Protein AF-0000000087011899 (afdb_homodimer)

Radius of gyration: 18.75 Å; Cα contacts (8 Å, |Δi|>4): 712; chains: 2; bounding box: 45×54×42 Å

Foldseek 3Di:
DDFDFQWFKADDAPVNLVVCLLVQGFKTKTFGDPVCLVVCVPLVVFQKKKWKFAQVVADQVLQPDFKDWPCVVVVVVDDSVPTDIDTPVLDQDCRHNGSIHIFMWGFPDDDRRMTITTSDNGHGGIGTRDMGGDDDDDDPDDDHDPVVCVSNVVD/DDFDFQWFKADDAPVNLVVCLLVQGFKTKTFGDPVCLVVCVPVVVFQKKKWKFAQVVADQVLQPDFKDWPCVVVVVPDDSVPTDIDTPVLDQDCRHNGSIHIFMWGFPDDDRRMTITTSDNGHGGIGTRDMGGDDDDDDPDDDHDPVVCVSNVVD

Secondary structure (DSSP, 8-state):
-B----EEEES--HHHHHHHGGGT-EEEEEEE-GGGGGGGTTGGG-SEEEEEEE-TT--TTGGG--EE--GGGGGGT--GGGSPPEEGGGS--S-SSS-EEEEEEEEEEEETTEEEEEEE---TTPEEEEEEE------TT----HHHHHHHHT-/-B----EEEES--HHHHHHHGGGT-EEEEEEE-GGGGGGGTTGGG-SEEEEEEE-TT--TTGGG--EE--THHHHTT--GGGSPPEEGGGS--S-SSS-EEEEEEEEEEEETTEEEEEEE---TTPEEEEEEE------TT----HHHHHHHHT-

Nearest PDB structures (foldseek):
  2nv4-assembly1_B  TM=8.911E-01  e=6.456E-13  Archaeoglobus fulgidus
  7btz-assembly1_A  TM=8.031E-01  e=2.199E-10  Pseudomonas aeruginosa
  7btz-assembly1_B  TM=8.022E-01  e=2.199E-10  Pseudomonas aeruginosa
  7btu-assembly1_B  TM=7.985E-01  e=2.971E-10  Pseudomonas aeruginosa
  7bu1-assembly1_B  TM=8.105E-01  e=6.111E-10  Pseudomonas aeruginosa

pLDDT: mean 91.27, std 9.98, range [47.75, 98.94]

Sequence (310 aa):
MDLRPIGVVIGPSEDEVNRNMWKGGVKGIIKVYEEFKEGLLGIENFSHIIVISWLHKITEDQRKILIVKPLRMTDLGYKLSELPTLGVFASHSPVRPNPIGITIVKLTKRQDNLLFVEGLDLYDGTPILDLKGYYPYQSKDVRVPEWSKKLRSKVMDLRPIGVVIGPSEDEVNRNMWKGGVKGIIKVYEEFKEGLLGIENFSHIIVISWLHKITEDQRKILIVKPLRMTDLGYKLSELPTLGVFASHSPVRPNPIGITIVKLTKRQDNLLFVEGLDLYDGTPILDLKGYYPYQSKDVRVPEWSKKLRSKV

Structure (mmCIF, N/CA/C/O backbone):
data_AF-0000000087011899-model_v1
#
loop_
_entity.id
_entity.type
_entity.pdbx_description
1 polymer 'tRNA (N6-threonylcarbamoyladenosine(37)-N6)-methyltransferase TrmO'
#
loop_
_atom_site.group_PDB
_atom_site.id
_atom_site.type_symbol
_atom_site.label_atom_id
_atom_site.label_alt_id
_atom_site.label_comp_id
_atom_site.label_asym_id
_atom_site.label_entity_id
_atom_site.label_seq_id
_atom_site.pdbx_PDB_ins_code
_atom_site.Cartn_x
_atom_site.Cartn_y
_atom_site.Cartn_z
_atom_site.occupancy
_atom_site.B_iso_or_equiv
_atom_site.auth_seq_id
_atom_site.auth_comp_id
_atom_site.auth_asym_id
_atom_site.auth_atom_id
_atom_site.pdbx_PDB_model_num
ATOM 1 N N . MET A 1 1 ? 0.447 -10.633 14.477 1 83.12 1 MET A N 1
ATOM 2 C CA . MET A 1 1 ? 0.862 -10.008 13.227 1 83.12 1 MET A CA 1
ATOM 3 C C . MET A 1 1 ? 2.24 -9.367 13.367 1 83.12 1 MET A C 1
ATOM 5 O O . MET A 1 1 ? 2.375 -8.297 13.961 1 83.12 1 MET A O 1
ATOM 9 N N . ASP A 1 2 ? 3.266 -10.047 12.922 1 89.62 2 ASP A N 1
ATOM 10 C CA . ASP A 1 2 ? 4.645 -9.602 13.062 1 89.62 2 ASP A CA 1
ATOM 11 C C . ASP A 1 2 ? 5.242 -9.211 11.711 1 89.62 2 ASP A C 1
ATOM 13 O O . ASP A 1 2 ? 5.039 -9.914 10.711 1 89.62 2 ASP A O 1
ATOM 17 N N . LEU A 1 3 ? 5.898 -8.086 11.773 1 94.94 3 LEU A N 1
ATOM 18 C CA . LEU A 1 3 ? 6.551 -7.602 10.562 1 94.94 3 LEU A CA 1
ATOM 19 C C . LEU A 1 3 ? 8.047 -7.906 10.594 1 94.94 3 LEU A C 1
ATOM 21 O O . LEU A 1 3 ? 8.672 -7.871 11.656 1 94.94 3 LEU A O 1
ATOM 25 N N . ARG A 1 4 ? 8.508 -8.195 9.461 1 94.5 4 ARG A N 1
ATOM 26 C CA . ARG A 1 4 ? 9.938 -8.391 9.25 1 94.5 4 ARG A CA 1
ATOM 27 C C . ARG A 1 4 ? 10.445 -7.523 8.102 1 94.5 4 ARG A C 1
ATOM 29 O O . ARG A 1 4 ? 10.047 -7.715 6.953 1 94.5 4 ARG A O 1
ATOM 36 N N . PRO A 1 5 ? 11.359 -6.613 8.445 1 98 5 PRO A N 1
ATOM 37 C CA . PRO A 1 5 ? 11.891 -5.828 7.328 1 98 5 PRO A CA 1
ATOM 38 C C . PRO A 1 5 ? 12.625 -6.684 6.297 1 98 5 PRO A C 1
ATOM 40 O O . PRO A 1 5 ? 13.367 -7.598 6.668 1 98 5 PRO A O 1
ATOM 43 N N . ILE A 1 6 ? 12.438 -6.422 5.102 1 98.75 6 ILE A N 1
ATOM 44 C CA . ILE A 1 6 ? 13.102 -7.184 4.051 1 98.75 6 ILE A CA 1
ATOM 45 C C . ILE A 1 6 ? 14.273 -6.387 3.494 1 98.75 6 ILE A C 1
ATOM 47 O O . ILE A 1 6 ? 15.062 -6.902 2.701 1 98.75 6 ILE A O 1
ATOM 51 N N . GLY A 1 7 ? 14.359 -5.141 3.859 1 98.81 7 GLY A N 1
ATOM 52 C CA . GLY A 1 7 ? 15.406 -4.254 3.373 1 98.81 7 GLY A CA 1
ATOM 53 C C . GLY A 1 7 ? 15.398 -2.896 4.051 1 98.81 7 GLY A C 1
ATOM 54 O O . GLY A 1 7 ? 14.781 -2.723 5.102 1 98.81 7 GLY A O 1
ATOM 55 N N . VAL A 1 8 ? 16.141 -1.976 3.414 1 98.81 8 VAL A N 1
ATOM 56 C CA . VAL A 1 8 ? 16.312 -0.658 4.02 1 98.81 8 VAL A CA 1
ATOM 57 C C . VAL A 1 8 ? 16.609 0.376 2.938 1 98.81 8 VAL A C 1
ATOM 59 O O . VAL A 1 8 ? 17.188 0.048 1.896 1 98.81 8 VAL A O 1
ATOM 62 N N . VAL A 1 9 ? 16.172 1.554 3.18 1 98.69 9 VAL A N 1
ATOM 63 C CA . VAL A 1 9 ? 16.5 2.664 2.291 1 98.69 9 VAL A CA 1
ATOM 64 C C . VAL A 1 9 ? 17.906 3.186 2.605 1 98.69 9 VAL A C 1
ATOM 66 O O . VAL A 1 9 ? 18.266 3.326 3.775 1 98.69 9 VAL A O 1
ATOM 69 N N . ILE A 1 10 ? 18.625 3.537 1.592 1 98.31 10 ILE A N 1
ATOM 70 C CA . ILE A 1 10 ? 19.953 4.098 1.741 1 98.31 10 ILE A CA 1
ATOM 71 C C . ILE A 1 10 ? 20.062 5.391 0.94 1 98.31 10 ILE A C 1
ATOM 73 O O . ILE A 1 10 ? 19.641 5.453 -0.218 1 98.31 10 ILE A O 1
ATOM 77 N N . GLY A 1 11 ? 20.625 6.449 1.605 1 92.44 11 GLY A N 1
ATOM 78 C CA . GLY A 1 11 ? 21.078 7.562 0.789 1 92.44 11 GLY A CA 1
ATOM 79 C C . GLY A 1 11 ? 20.438 8.883 1.181 1 92.44 11 GLY A C 1
ATOM 80 O O . GLY A 1 11 ? 21.125 9.789 1.653 1 92.44 11 GLY A O 1
ATOM 81 N N . PRO A 1 12 ? 19.078 9.008 1.038 1 90.38 12 PRO A N 1
ATOM 82 C CA . PRO A 1 12 ? 18.438 10.32 1.188 1 90.38 12 PRO A CA 1
ATOM 83 C C . PRO A 1 12 ? 18.469 10.828 2.627 1 90.38 12 PRO A C 1
ATOM 85 O O . PRO A 1 12 ? 18.031 10.125 3.543 1 90.38 12 PRO A O 1
ATOM 88 N N . SER A 1 13 ? 19 12.039 2.748 1 93 13 SER A N 1
ATOM 89 C CA . SER A 1 13 ? 18.906 12.664 4.066 1 93 13 SER A CA 1
ATOM 90 C C . SER A 1 13 ? 17.516 13.227 4.324 1 93 13 SER A C 1
ATOM 92 O O . SER A 1 13 ? 16.734 13.43 3.389 1 93 13 SER A O 1
ATOM 94 N N . GLU A 1 14 ? 17.25 13.43 5.59 1 92.38 14 GLU A N 1
ATOM 95 C CA . GLU A 1 14 ? 15.938 13.969 5.953 1 92.38 14 GLU A CA 1
ATOM 96 C C . GLU A 1 14 ? 15.703 15.328 5.301 1 92.38 14 GLU A C 1
ATOM 98 O O . GLU A 1 14 ? 14.617 15.594 4.785 1 92.38 14 GLU A O 1
ATOM 103 N N . ASP A 1 15 ? 16.703 16.125 5.336 1 91.94 15 ASP A N 1
ATOM 104 C CA . ASP A 1 15 ? 16.594 17.453 4.75 1 91.94 15 ASP A CA 1
ATOM 105 C C . ASP A 1 15 ? 16.312 17.375 3.252 1 91.94 15 ASP A C 1
ATOM 107 O O . ASP A 1 15 ? 15.461 18.109 2.732 1 91.94 15 ASP A O 1
ATOM 111 N N . GLU A 1 16 ? 17.031 16.562 2.605 1 92.06 16 GLU A N 1
ATOM 112 C CA . GLU A 1 16 ? 16.844 16.391 1.168 1 92.06 16 GLU A CA 1
ATOM 113 C C . GLU A 1 16 ? 15.422 15.922 0.849 1 92.06 16 GLU A C 1
ATOM 115 O O . GLU A 1 16 ? 14.789 16.438 -0.072 1 92.06 16 GLU A O 1
ATOM 120 N N . VAL A 1 17 ? 14.961 14.969 1.6 1 91.69 17 VAL A N 1
ATOM 121 C CA . VAL A 1 17 ? 13.625 14.414 1.38 1 91.69 17 VAL A CA 1
ATOM 122 C C . VAL A 1 17 ? 12.578 15.492 1.648 1 91.69 17 VAL A C 1
ATOM 124 O O . VAL A 1 17 ? 11.695 15.727 0.818 1 91.69 17 VAL A O 1
ATOM 127 N N . ASN A 1 18 ? 12.648 16.172 2.754 1 87.12 18 ASN A N 1
ATOM 128 C CA . ASN A 1 18 ? 11.672 17.172 3.143 1 87.12 18 ASN A CA 1
ATOM 129 C C . ASN A 1 18 ? 11.562 18.281 2.098 1 87.12 18 ASN A C 1
ATOM 131 O O . ASN A 1 18 ? 10.477 18.812 1.856 1 87.12 18 ASN A O 1
ATOM 135 N N . ARG A 1 19 ? 12.586 18.547 1.43 1 85.62 19 ARG A N 1
ATOM 136 C CA . ARG A 1 19 ? 12.617 19.656 0.469 1 85.62 19 ARG A CA 1
ATOM 137 C C . ARG A 1 19 ? 12.078 19.203 -0.887 1 85.62 19 ARG A C 1
ATOM 139 O O . ARG A 1 19 ? 11.602 20.031 -1.669 1 85.62 19 ARG A O 1
ATOM 146 N N . ASN A 1 20 ? 12.125 17.891 -1.115 1 86.38 20 ASN A N 1
ATOM 147 C CA . ASN A 1 20 ? 11.914 17.469 -2.5 1 86.38 20 ASN A CA 1
ATOM 148 C C . ASN A 1 20 ? 10.75 16.5 -2.629 1 86.38 20 ASN A C 1
ATOM 150 O O . ASN A 1 20 ? 10.312 16.188 -3.738 1 86.38 20 ASN A O 1
ATOM 154 N N . MET A 1 21 ? 10.25 16.016 -1.601 1 78.69 21 MET A N 1
ATOM 155 C CA . MET A 1 21 ? 9.258 14.945 -1.656 1 78.69 21 MET A CA 1
ATOM 156 C C . MET A 1 21 ? 8.031 15.383 -2.455 1 78.69 21 MET A C 1
ATOM 158 O O . MET A 1 21 ? 7.375 14.562 -3.096 1 78.69 21 MET A O 1
ATOM 162 N N . TRP A 1 22 ? 7.77 16.641 -2.541 1 75.62 22 TRP A N 1
ATOM 163 C CA . TRP A 1 22 ? 6.594 17.125 -3.262 1 75.62 22 TRP A CA 1
ATOM 164 C C . TRP A 1 22 ? 6.977 17.625 -4.652 1 75.62 22 TRP A C 1
ATOM 166 O O . TRP A 1 22 ? 6.117 18.078 -5.414 1 75.62 22 TRP A O 1
ATOM 176 N N . LYS A 1 23 ? 8.266 17.562 -4.867 1 78.81 23 LYS A N 1
ATOM 177 C CA . LYS A 1 23 ? 8.781 17.969 -6.172 1 78.81 23 LYS A CA 1
ATOM 178 C C . LYS A 1 23 ? 9.297 16.766 -6.961 1 78.81 23 LYS A C 1
ATOM 180 O O . LYS A 1 23 ? 10.344 16.844 -7.598 1 78.81 23 LYS A O 1
ATOM 185 N N . GLY A 1 24 ? 8.633 15.703 -6.699 1 83 24 GLY A N 1
ATOM 186 C CA . GLY A 1 24 ? 9.016 14.539 -7.48 1 83 24 GLY A CA 1
ATOM 187 C C . GLY A 1 24 ? 9.875 13.555 -6.707 1 83 24 GLY A C 1
ATOM 188 O O . GLY A 1 24 ? 10.289 12.531 -7.246 1 83 24 GLY A O 1
ATOM 189 N N . GLY A 1 25 ? 10.242 13.914 -5.516 1 91.31 25 GLY A N 1
ATOM 190 C CA . GLY A 1 25 ? 10.992 13.008 -4.66 1 91.31 25 GLY A CA 1
ATOM 191 C C . GLY A 1 25 ? 12.484 13.047 -4.902 1 91.31 25 GLY A C 1
ATOM 192 O O . GLY A 1 25 ? 12.992 13.984 -5.527 1 91.31 25 GLY A O 1
ATOM 193 N N . VAL A 1 26 ? 13.203 12.148 -4.32 1 95.75 26 VAL A N 1
ATOM 194 C CA . VAL A 1 26 ? 14.664 12.141 -4.367 1 95.75 26 VAL A CA 1
ATOM 195 C C . VAL A 1 26 ? 15.156 10.805 -4.926 1 95.75 26 VAL A C 1
ATOM 197 O O . VAL A 1 26 ? 14.375 9.859 -5.062 1 95.75 26 VAL A O 1
ATOM 200 N N . LYS A 1 27 ? 16.406 10.859 -5.305 1 96.75 27 LYS A N 1
ATOM 201 C CA . LYS A 1 27 ? 17.078 9.617 -5.66 1 96.75 27 LYS A CA 1
ATOM 202 C C . LYS A 1 27 ? 17.516 8.852 -4.414 1 96.75 27 LYS A C 1
ATOM 204 O O . LYS A 1 27 ? 17.812 9.461 -3.383 1 96.75 27 LYS A O 1
ATOM 209 N N . GLY A 1 28 ? 17.5 7.547 -4.52 1 97.56 28 GLY A N 1
ATOM 210 C CA . GLY A 1 28 ? 17.969 6.707 -3.428 1 97.56 28 GLY A CA 1
ATOM 211 C C . GLY A 1 28 ? 18.125 5.25 -3.826 1 97.56 28 GLY A C 1
ATOM 212 O O . GLY A 1 28 ? 18.047 4.91 -5.008 1 97.56 28 GLY A O 1
ATOM 213 N N . ILE A 1 29 ? 18.547 4.488 -2.799 1 98.69 29 ILE A N 1
ATOM 214 C CA . ILE A 1 29 ? 18.75 3.062 -3.01 1 98.69 29 ILE A CA 1
ATOM 215 C C . ILE A 1 29 ? 17.922 2.262 -2.01 1 98.69 29 ILE A C 1
ATOM 217 O O . ILE A 1 29 ? 17.859 2.615 -0.83 1 98.69 29 ILE A O 1
ATOM 221 N N . ILE A 1 30 ? 17.266 1.309 -2.494 1 98.81 30 ILE A N 1
ATOM 222 C CA . ILE A 1 30 ? 16.641 0.302 -1.635 1 98.81 30 ILE A CA 1
ATOM 223 C C . ILE A 1 30 ? 17.531 -0.943 -1.587 1 98.81 30 ILE A C 1
ATOM 225 O O . ILE A 1 30 ? 17.703 -1.624 -2.6 1 98.81 30 ILE A O 1
ATOM 229 N N . LYS A 1 31 ? 18.062 -1.188 -0.487 1 98.94 31 LYS A N 1
ATOM 230 C CA . LYS A 1 31 ? 18.859 -2.4 -0.285 1 98.94 31 LYS A CA 1
ATOM 231 C C . LYS A 1 31 ? 18 -3.527 0.28 1 98.94 31 LYS A C 1
ATOM 233 O O . LYS A 1 31 ? 17.516 -3.443 1.412 1 98.94 31 LYS A O 1
ATOM 238 N N . VAL A 1 32 ? 17.828 -4.531 -0.495 1 98.88 32 VAL A N 1
ATOM 239 C CA . VAL A 1 32 ? 17.125 -5.719 -0.024 1 98.88 32 VAL A CA 1
ATOM 240 C C . VAL A 1 32 ? 18.109 -6.664 0.661 1 98.88 32 VAL A C 1
ATOM 242 O O . VAL A 1 32 ? 19.203 -6.91 0.149 1 98.88 32 VAL A O 1
ATOM 245 N N . TYR A 1 33 ? 17.75 -7.176 1.79 1 98.81 33 TYR A N 1
ATOM 246 C CA . TYR A 1 33 ? 18.641 -8.07 2.514 1 98.81 33 TYR A CA 1
ATOM 247 C C . TYR A 1 33 ? 18.891 -9.352 1.727 1 98.81 33 TYR A C 1
ATOM 249 O O . TYR A 1 33 ? 18.016 -9.805 0.974 1 98.81 33 TYR A O 1
ATOM 257 N N . GLU A 1 34 ? 20.016 -9.922 1.985 1 98.56 34 GLU A N 1
ATOM 258 C CA . GLU A 1 34 ? 20.469 -11.078 1.221 1 98.56 34 GLU A CA 1
ATOM 259 C C . GLU A 1 34 ? 19.453 -12.219 1.296 1 98.56 34 GLU A C 1
ATOM 261 O O . GLU A 1 34 ? 19.188 -12.891 0.298 1 98.56 34 GLU A O 1
ATOM 266 N N . GLU A 1 35 ? 18.906 -12.414 2.385 1 98.06 35 GLU A N 1
ATOM 267 C CA . GLU A 1 35 ? 17.969 -13.516 2.592 1 98.06 35 GLU A CA 1
ATOM 268 C C . GLU A 1 35 ? 16.734 -13.367 1.703 1 98.06 35 GLU A C 1
ATOM 270 O O . GLU A 1 35 ? 16.031 -14.344 1.447 1 98.06 35 GLU A O 1
ATOM 275 N N . PHE A 1 36 ? 16.5 -12.195 1.178 1 98.69 36 PHE A N 1
ATOM 276 C CA . PHE A 1 36 ? 15.281 -11.953 0.399 1 98.69 36 PHE A CA 1
ATOM 277 C C . PHE A 1 36 ? 15.625 -11.656 -1.056 1 98.69 36 PHE A C 1
ATOM 279 O O . PHE A 1 36 ? 14.742 -11.359 -1.86 1 98.69 36 PHE A O 1
ATOM 286 N N . LYS A 1 37 ? 16.812 -11.742 -1.446 1 98.56 37 LYS A N 1
ATOM 287 C CA . LYS A 1 37 ? 17.312 -11.367 -2.762 1 98.56 37 LYS A CA 1
ATOM 288 C C . LYS A 1 37 ? 16.594 -12.125 -3.871 1 98.56 37 LYS A C 1
ATOM 290 O O . LYS A 1 37 ? 16.281 -11.555 -4.918 1 98.56 37 LYS A O 1
ATOM 295 N N . GLU A 1 38 ? 16.328 -13.344 -3.611 1 98.31 38 GLU A N 1
ATOM 296 C CA . GLU A 1 38 ? 15.68 -14.18 -4.617 1 98.31 38 GLU A CA 1
ATOM 297 C C . GLU A 1 38 ? 14.305 -13.633 -4.992 1 98.31 38 GLU A C 1
ATOM 299 O O . GLU A 1 38 ? 13.844 -13.812 -6.121 1 98.31 38 GLU A O 1
ATOM 304 N N . GLY A 1 39 ? 13.695 -12.922 -4.09 1 98.62 39 GLY A N 1
ATOM 305 C CA . GLY A 1 39 ? 12.367 -12.367 -4.312 1 98.62 39 GLY A CA 1
ATOM 306 C C . GLY A 1 39 ? 12.352 -11.258 -5.34 1 98.62 39 GLY A C 1
ATOM 307 O O . GLY A 1 39 ? 11.289 -10.852 -5.809 1 98.62 39 GLY A O 1
ATOM 308 N N . LEU A 1 40 ? 13.484 -10.844 -5.797 1 98.69 40 LEU A N 1
ATOM 309 C CA . LEU A 1 40 ? 13.594 -9.727 -6.723 1 98.69 40 LEU A CA 1
ATOM 310 C C . LEU A 1 40 ? 13.555 -10.211 -8.172 1 98.69 40 LEU A C 1
ATOM 312 O O . LEU A 1 40 ? 13.516 -9.398 -9.102 1 98.69 40 LEU A O 1
ATOM 316 N N . LEU A 1 41 ? 13.484 -11.492 -8.297 1 97.81 41 LEU A N 1
ATOM 317 C CA . LEU A 1 41 ? 13.555 -12.047 -9.648 1 97.81 41 LEU A CA 1
ATOM 318 C C . LEU A 1 41 ? 12.469 -11.461 -10.539 1 97.81 41 LEU A C 1
ATOM 320 O O . LEU A 1 41 ? 11.273 -11.688 -10.297 1 97.81 41 LEU A O 1
ATOM 324 N N . GLY A 1 42 ? 12.891 -10.664 -11.539 1 96.44 42 GLY A N 1
ATOM 325 C CA . GLY A 1 42 ? 11.961 -10.133 -12.516 1 96.44 42 GLY A CA 1
ATOM 326 C C . GLY A 1 42 ? 11.523 -8.711 -12.219 1 96.44 42 GLY A C 1
ATOM 327 O O . GLY A 1 42 ? 10.805 -8.094 -13 1 96.44 42 GLY A O 1
ATOM 328 N N . ILE A 1 43 ? 11.992 -8.109 -11.148 1 97.62 43 ILE A N 1
ATOM 329 C CA . ILE A 1 43 ? 11.508 -6.805 -10.719 1 97.62 43 ILE A CA 1
ATOM 330 C C . ILE A 1 43 ? 11.984 -5.73 -11.695 1 97.62 43 ILE A C 1
ATOM 332 O O . ILE A 1 43 ? 11.32 -4.703 -11.867 1 97.62 43 ILE A O 1
ATOM 336 N N . GLU A 1 44 ? 13.086 -5.988 -12.359 1 95.81 44 GLU A N 1
ATOM 337 C CA . GLU A 1 44 ? 13.672 -5.016 -13.281 1 95.81 44 GLU A CA 1
ATOM 338 C C . GLU A 1 44 ? 12.812 -4.852 -14.523 1 95.81 44 GLU A C 1
ATOM 340 O O . GLU A 1 44 ? 13.008 -3.912 -15.305 1 95.81 44 GLU A O 1
ATOM 345 N N . ASN A 1 45 ? 11.883 -5.734 -14.727 1 94.81 45 ASN A N 1
ATOM 346 C CA . ASN A 1 45 ? 11 -5.645 -15.891 1 94.81 45 ASN A CA 1
ATOM 347 C C . ASN A 1 45 ? 9.914 -4.594 -15.688 1 94.81 45 ASN A C 1
ATOM 349 O O . ASN A 1 45 ? 9.195 -4.25 -16.625 1 94.81 45 ASN A O 1
ATOM 353 N N . PHE A 1 46 ? 9.82 -4.082 -14.523 1 95.81 46 PHE A N 1
ATOM 354 C CA . PHE A 1 46 ? 8.938 -2.963 -14.227 1 95.81 46 PHE A CA 1
ATOM 355 C C . PHE A 1 46 ? 9.703 -1.645 -14.266 1 95.81 46 PHE A C 1
ATOM 357 O O . PHE A 1 46 ? 10.812 -1.549 -13.742 1 95.81 46 PHE A O 1
ATOM 364 N N . SER A 1 47 ? 9.125 -0.662 -14.859 1 96.38 47 SER A N 1
ATOM 365 C CA . SER A 1 47 ? 9.742 0.662 -14.812 1 96.38 47 SER A CA 1
ATOM 366 C C . SER A 1 47 ? 9.531 1.318 -13.445 1 96.38 47 SER A C 1
ATOM 368 O O . SER A 1 47 ? 10.336 2.15 -13.023 1 96.38 47 SER A O 1
ATOM 370 N N . HIS A 1 48 ? 8.406 0.918 -12.844 1 96.88 48 HIS A N 1
ATOM 371 C CA . HIS A 1 48 ? 8.055 1.468 -11.539 1 96.88 48 HIS A CA 1
ATOM 372 C C . HIS A 1 48 ? 7.691 0.361 -10.555 1 96.88 48 HIS A C 1
ATOM 374 O O . HIS A 1 48 ? 7.203 -0.698 -10.953 1 96.88 48 HIS A O 1
ATOM 380 N N . ILE A 1 49 ? 7.961 0.632 -9.297 1 97.62 49 ILE A N 1
ATOM 381 C CA . ILE A 1 49 ? 7.621 -0.333 -8.258 1 97.62 49 ILE A CA 1
ATOM 382 C C . ILE A 1 49 ? 6.938 0.382 -7.094 1 97.62 49 ILE A C 1
ATOM 384 O O . ILE A 1 49 ? 7.098 1.593 -6.926 1 97.62 49 ILE A O 1
ATOM 388 N N . ILE A 1 50 ? 6.16 -0.368 -6.348 1 97.75 50 ILE A N 1
ATOM 389 C CA . ILE A 1 50 ? 5.535 0.087 -5.109 1 97.75 50 ILE A CA 1
ATOM 390 C C . ILE A 1 50 ? 6.402 -0.306 -3.918 1 97.75 50 ILE A C 1
ATOM 392 O O . ILE A 1 50 ? 6.77 -1.474 -3.766 1 97.75 50 ILE A O 1
ATOM 396 N N . VAL A 1 51 ? 6.715 0.669 -3.141 1 98.62 51 VAL A N 1
ATOM 397 C CA . VAL A 1 51 ? 7.512 0.439 -1.94 1 98.62 51 VAL A CA 1
ATOM 398 C C . VAL A 1 51 ? 6.633 0.581 -0.7 1 98.62 51 VAL A C 1
ATOM 400 O O . VAL A 1 51 ? 6.008 1.622 -0.491 1 98.62 51 VAL A O 1
ATOM 403 N N . ILE A 1 52 ? 6.543 -0.489 0.026 1 98.69 52 ILE A N 1
ATOM 404 C CA . ILE A 1 52 ? 5.848 -0.479 1.308 1 98.69 52 ILE A CA 1
ATOM 405 C C . ILE A 1 52 ? 6.859 -0.403 2.445 1 98.69 52 ILE A C 1
ATOM 407 O O . ILE A 1 52 ? 7.762 -1.241 2.541 1 98.69 52 ILE A O 1
ATOM 411 N N . SER A 1 53 ? 6.68 0.605 3.285 1 98.62 53 SER A N 1
ATOM 412 C CA . SER A 1 53 ? 7.711 0.881 4.281 1 98.62 53 SER A CA 1
ATOM 413 C C . SER A 1 53 ? 7.105 1.081 5.664 1 98.62 53 SER A C 1
ATOM 415 O O . SER A 1 53 ? 5.887 1.173 5.809 1 98.62 53 SER A O 1
ATOM 417 N N . TRP A 1 54 ? 7.969 0.979 6.613 1 98.25 54 TRP A N 1
ATOM 418 C CA . TRP A 1 54 ? 7.641 1.376 7.98 1 98.25 54 TRP A CA 1
ATOM 419 C C . TRP A 1 54 ? 8.203 2.758 8.297 1 98.25 54 TRP A C 1
ATOM 421 O O . TRP A 1 54 ? 9.422 2.951 8.297 1 98.25 54 TRP A O 1
ATOM 431 N N . LEU A 1 55 ? 7.32 3.672 8.469 1 97.12 55 LEU A N 1
ATOM 432 C CA . LEU A 1 55 ? 7.754 5.031 8.781 1 97.12 55 LEU A CA 1
ATOM 433 C C . LEU A 1 55 ? 8.305 5.117 10.203 1 97.12 55 LEU A C 1
ATOM 435 O O . LEU A 1 55 ? 7.605 5.57 11.109 1 97.12 55 LEU A O 1
ATOM 439 N N . HIS A 1 56 ? 9.602 4.848 10.305 1 96.19 56 HIS A N 1
ATOM 440 C CA . HIS A 1 56 ? 10.25 4.512 11.57 1 96.19 56 HIS A CA 1
ATOM 441 C C . HIS A 1 56 ? 10.422 5.746 12.445 1 96.19 56 HIS A C 1
ATOM 443 O O . HIS A 1 56 ? 10.727 5.633 13.633 1 96.19 56 HIS A O 1
ATOM 449 N N . LYS A 1 57 ? 10.188 6.91 11.93 1 95.38 57 LYS A N 1
ATOM 450 C CA . LYS A 1 57 ? 10.359 8.125 12.719 1 95.38 57 LYS A CA 1
ATOM 451 C C . LYS A 1 57 ? 9.07 8.5 13.438 1 95.38 57 LYS A C 1
ATOM 453 O O . LYS A 1 57 ? 9.055 9.422 14.258 1 95.38 57 LYS A O 1
ATOM 458 N N . ILE A 1 58 ? 7.969 7.809 13.188 1 96.12 58 ILE A N 1
ATOM 459 C CA . ILE A 1 58 ? 6.695 8.07 13.844 1 96.12 58 ILE A CA 1
ATOM 460 C C . ILE A 1 58 ? 6.699 7.457 15.242 1 96.12 58 ILE A C 1
ATOM 462 O O . ILE A 1 58 ? 6.918 6.254 15.398 1 96.12 58 ILE A O 1
ATOM 466 N N . THR A 1 59 ? 6.41 8.273 16.219 1 96.5 59 THR A N 1
ATOM 467 C CA . THR A 1 59 ? 6.453 7.844 17.625 1 96.5 59 THR A CA 1
ATOM 468 C C . THR A 1 59 ? 5.152 7.145 18.016 1 96.5 59 THR A C 1
ATOM 470 O O . THR A 1 59 ? 4.141 7.273 17.312 1 96.5 59 THR A O 1
ATOM 473 N N . GLU A 1 60 ? 5.195 6.461 19.125 1 96 60 GLU A N 1
ATOM 474 C CA . GLU A 1 60 ? 4.004 5.785 19.625 1 96 60 GLU A CA 1
ATOM 475 C C . GLU A 1 60 ? 2.883 6.781 19.906 1 96 60 GLU A C 1
ATOM 477 O O . GLU A 1 60 ? 1.71 6.488 19.672 1 96 60 GLU A O 1
ATOM 482 N N . ASP A 1 61 ? 3.227 7.961 20.391 1 97.12 61 ASP A N 1
ATOM 483 C CA . ASP A 1 61 ? 2.227 8.984 20.656 1 97.12 61 ASP A CA 1
ATOM 484 C C . ASP A 1 61 ? 1.582 9.484 19.375 1 97.12 61 ASP A C 1
ATOM 486 O O . ASP A 1 61 ? 0.379 9.75 19.328 1 97.12 61 ASP A O 1
ATOM 490 N N . GLN A 1 62 ? 2.34 9.57 18.359 1 97.12 62 GLN A N 1
ATOM 491 C CA . GLN A 1 62 ? 1.832 10.031 17.062 1 97.12 62 GLN A CA 1
ATOM 492 C C . GLN A 1 62 ? 0.897 9 16.438 1 97.12 62 GLN A C 1
ATOM 494 O O . GLN A 1 62 ? 0.001 9.352 15.672 1 97.12 62 GLN A O 1
ATOM 499 N N . ARG A 1 63 ? 1.031 7.773 16.812 1 97.25 63 ARG A N 1
ATOM 500 C CA . ARG A 1 63 ? 0.191 6.703 16.281 1 97.25 63 ARG A CA 1
ATOM 501 C C . ARG A 1 63 ? -1.228 6.797 16.828 1 97.25 63 ARG A C 1
ATOM 503 O O . ARG A 1 63 ? -2.145 6.16 16.312 1 97.25 63 ARG A O 1
ATOM 510 N N . LYS A 1 64 ? -1.373 7.566 17.875 1 97.19 64 LYS A N 1
ATOM 511 C CA . LYS A 1 64 ? -2.682 7.719 18.5 1 97.19 64 LYS A CA 1
ATOM 512 C C . LYS A 1 64 ? -3.48 8.844 17.859 1 97.19 64 LYS A C 1
ATOM 514 O O . LYS A 1 64 ? -4.688 8.961 18.078 1 97.19 64 LYS A O 1
ATOM 519 N N . ILE A 1 65 ? -2.801 9.625 17.062 1 97.31 65 ILE A N 1
ATOM 520 C CA . ILE A 1 65 ? -3.434 10.773 16.422 1 97.31 65 ILE A CA 1
ATOM 521 C C . ILE A 1 65 ? -4.305 10.305 15.266 1 97.31 65 ILE A C 1
ATOM 523 O O . ILE A 1 65 ? -3.861 9.516 14.43 1 97.31 65 ILE A O 1
ATOM 527 N N . LEU A 1 66 ? -5.555 10.773 15.227 1 98.25 66 LEU A N 1
ATOM 528 C CA . LEU A 1 66 ? -6.477 10.328 14.188 1 98.25 66 LEU A CA 1
ATOM 529 C C . LEU A 1 66 ? -6.906 11.5 13.305 1 98.25 66 LEU A C 1
ATOM 531 O O . LEU A 1 66 ? -7.484 11.297 12.234 1 98.25 66 LEU A O 1
ATOM 535 N N . ILE A 1 67 ? -6.641 12.695 13.773 1 97.44 67 ILE A N 1
ATOM 536 C CA . ILE A 1 67 ? -7.016 13.898 13.047 1 97.44 67 ILE A CA 1
ATOM 537 C C . ILE A 1 67 ? -5.766 14.703 12.695 1 97.44 67 ILE A C 1
ATOM 539 O O . ILE A 1 67 ? -4.879 14.875 13.531 1 97.44 67 ILE A O 1
ATOM 543 N N . VAL A 1 68 ? -5.746 15.148 11.453 1 94.75 68 VAL A N 1
ATOM 544 C CA . VAL A 1 68 ? -4.578 15.883 10.977 1 94.75 68 VAL A CA 1
ATOM 545 C C . VAL A 1 68 ? -5.023 17.016 10.062 1 94.75 68 VAL A C 1
ATOM 547 O O . VAL A 1 68 ? -6.207 17.141 9.742 1 94.75 68 VAL A O 1
ATOM 550 N N . LYS A 1 69 ? -4.074 17.828 9.766 1 89.56 69 LYS A N 1
ATOM 551 C CA . LYS A 1 69 ? -4.211 18.844 8.727 1 89.56 69 LYS A CA 1
ATOM 552 C C . LYS A 1 69 ? -3.188 18.641 7.613 1 89.56 69 LYS A C 1
ATOM 554 O O . LYS A 1 69 ? -2.078 18.172 7.863 1 89.56 69 LYS A O 1
ATOM 559 N N . PRO A 1 70 ? -3.625 18.844 6.449 1 83.56 70 PRO A N 1
ATOM 560 C CA . PRO A 1 70 ? -2.662 18.703 5.355 1 83.56 70 PRO A CA 1
ATOM 561 C C . PRO A 1 70 ? -1.594 19.781 5.355 1 83.56 70 PRO A C 1
ATOM 563 O O . PRO A 1 70 ? -1.659 20.719 4.551 1 83.56 70 PRO A O 1
ATOM 566 N N . LEU A 1 71 ? -0.635 19.594 6.129 1 76.62 71 LEU A N 1
ATOM 567 C CA . LEU A 1 71 ? 0.352 20.625 6.395 1 76.62 71 LEU A CA 1
ATOM 568 C C . LEU A 1 71 ? 1.165 20.938 5.141 1 76.62 71 LEU A C 1
ATOM 570 O O . LEU A 1 71 ? 1.742 22.031 5.027 1 76.62 71 LEU A O 1
ATOM 574 N N . ARG A 1 72 ? 1.182 20.031 4.297 1 74.12 72 ARG A N 1
ATOM 575 C CA . ARG A 1 72 ? 1.923 20.266 3.062 1 74.12 72 ARG A CA 1
ATOM 576 C C . ARG A 1 72 ? 1.371 21.469 2.312 1 74.12 72 ARG A C 1
ATOM 578 O O . ARG A 1 72 ? 2.084 22.094 1.528 1 74.12 72 ARG A O 1
ATOM 585 N N . MET A 1 73 ? 0.19 21.734 2.57 1 72 73 MET A N 1
ATOM 586 C CA . MET A 1 73 ? -0.456 22.859 1.909 1 72 73 MET A CA 1
ATOM 587 C C . MET A 1 73 ? 0.136 24.188 2.391 1 72 73 MET A C 1
ATOM 589 O O . MET A 1 73 ? 0.084 25.188 1.677 1 72 73 MET A O 1
ATOM 593 N N . THR A 1 74 ? 0.726 24.141 3.559 1 75.31 74 THR A N 1
ATOM 594 C CA . THR A 1 74 ? 1.364 25.359 4.035 1 75.31 74 THR A CA 1
ATOM 595 C C . THR A 1 74 ? 2.604 25.688 3.205 1 75.31 74 THR A C 1
ATOM 597 O O . THR A 1 74 ? 2.941 26.859 3.014 1 75.31 74 THR A O 1
ATOM 600 N N . ASP A 1 75 ? 3.193 24.688 2.721 1 71.25 75 ASP A N 1
ATOM 601 C CA . ASP A 1 75 ? 4.34 24.875 1.841 1 71.25 75 ASP A CA 1
ATOM 602 C C . ASP A 1 75 ? 3.918 25.516 0.515 1 71.25 75 ASP A C 1
ATOM 604 O O . ASP A 1 75 ? 4.742 26.094 -0.196 1 71.25 75 ASP A O 1
ATOM 608 N N . LEU A 1 76 ? 2.643 25.391 0.241 1 72.88 76 LEU A N 1
ATOM 609 C CA . LEU A 1 76 ? 2.105 25.938 -0.996 1 72.88 76 LEU A CA 1
ATOM 610 C C . LEU A 1 76 ? 1.513 27.328 -0.756 1 72.88 76 LEU A C 1
ATOM 612 O O . LEU A 1 76 ? 0.915 27.922 -1.659 1 72.88 76 LEU A O 1
ATOM 616 N N . GLY A 1 77 ? 1.594 27.797 0.456 1 75.69 77 GLY A N 1
ATOM 617 C CA . GLY A 1 77 ? 1.196 29.172 0.728 1 75.69 77 GLY A CA 1
ATOM 618 C C . GLY A 1 77 ? -0.133 29.281 1.451 1 75.69 77 GLY A C 1
ATOM 619 O O . GLY A 1 77 ? -0.598 30.375 1.752 1 75.69 77 GLY A O 1
ATOM 620 N N . TYR A 1 78 ? -0.729 28.156 1.651 1 79.44 78 TYR A N 1
ATOM 621 C CA . TYR A 1 78 ? -2.002 28.219 2.361 1 79.44 78 TYR A CA 1
ATOM 622 C C . TYR A 1 78 ? -1.785 28.406 3.859 1 79.44 78 TYR A C 1
ATOM 624 O O . TYR A 1 78 ? -0.831 27.859 4.422 1 79.44 78 TYR A O 1
ATOM 632 N N . LYS A 1 79 ? -2.654 29.25 4.402 1 83.19 79 LYS A N 1
ATOM 633 C CA . LYS A 1 79 ? -2.6 29.406 5.852 1 83.19 79 LYS A CA 1
ATOM 634 C C . LYS A 1 79 ? -3.158 28.188 6.57 1 83.19 79 LYS A C 1
ATOM 636 O O . LYS A 1 79 ? -4.086 27.547 6.078 1 83.19 79 LYS A O 1
ATOM 641 N N . LEU A 1 80 ? -2.615 27.859 7.688 1 81.94 80 LEU A N 1
ATOM 642 C CA . LEU A 1 80 ? -3.041 26.734 8.5 1 81.94 80 LEU A CA 1
ATOM 643 C C . LEU A 1 80 ? -4.539 26.797 8.781 1 81.94 80 LEU A C 1
ATOM 645 O O . LEU A 1 80 ? -5.223 25.766 8.758 1 81.94 80 LEU A O 1
ATOM 649 N N . SER A 1 81 ? -4.984 27.969 8.977 1 83.19 81 SER A N 1
ATOM 650 C CA . SER A 1 81 ? -6.387 28.172 9.336 1 83.19 81 SER A CA 1
ATOM 651 C C . SER A 1 81 ? -7.309 27.828 8.172 1 83.19 81 SER A C 1
ATOM 653 O O . SER A 1 81 ? -8.5 27.578 8.375 1 83.19 81 SER A O 1
ATOM 655 N N . GLU A 1 82 ? -6.793 27.734 6.969 1 83.75 82 GLU A N 1
ATOM 656 C CA . GLU A 1 82 ? -7.582 27.5 5.766 1 83.75 82 GLU A CA 1
ATOM 657 C C . GLU A 1 82 ? -7.586 26.016 5.398 1 83.75 82 GLU A C 1
ATOM 659 O O . GLU A 1 82 ? -8.344 25.594 4.523 1 83.75 82 GLU A O 1
ATOM 664 N N . LEU A 1 83 ? -6.766 25.359 6.137 1 84.25 83 LEU A N 1
ATOM 665 C CA . LEU A 1 83 ? -6.637 23.938 5.801 1 84.25 83 LEU A CA 1
ATOM 666 C C . LEU A 1 83 ? -7.758 23.125 6.438 1 84.25 83 LEU A C 1
ATOM 668 O O . LEU A 1 83 ? -8.156 23.391 7.574 1 84.25 83 LEU A O 1
ATOM 672 N N . PRO A 1 84 ? -8.273 22.281 5.715 1 87.88 84 PRO A N 1
ATOM 673 C CA . PRO A 1 84 ? -9.305 21.422 6.301 1 87.88 84 PRO A CA 1
ATOM 674 C C . PRO A 1 84 ? -8.75 20.469 7.348 1 87.88 84 PRO A C 1
ATOM 676 O O . PRO A 1 84 ? -7.566 20.125 7.309 1 87.88 84 PRO A O 1
ATOM 679 N N . THR A 1 85 ? -9.602 20.141 8.281 1 92.5 85 THR A N 1
ATOM 680 C CA . THR A 1 85 ? -9.312 19.078 9.227 1 92.5 85 THR A CA 1
ATOM 681 C C . THR A 1 85 ? -9.719 17.719 8.641 1 92.5 85 THR A C 1
ATOM 683 O O . THR A 1 85 ? -10.844 17.547 8.18 1 92.5 85 THR A O 1
ATOM 686 N N . LEU A 1 86 ? -8.766 16.797 8.633 1 95.25 86 LEU A N 1
ATOM 687 C CA . LEU A 1 86 ? -8.992 15.5 8 1 95.25 86 LEU A CA 1
ATOM 688 C C . LEU A 1 86 ? -8.672 14.367 8.969 1 95.25 86 LEU A C 1
ATOM 690 O O . LEU A 1 86 ? -7.84 14.531 9.867 1 95.25 86 LEU A O 1
ATOM 694 N N . GLY A 1 87 ? -9.398 13.281 8.75 1 97.81 87 GLY A N 1
ATOM 695 C CA . GLY A 1 87 ? -8.922 12.047 9.359 1 97.81 87 GLY A CA 1
ATOM 696 C C . GLY A 1 87 ? -7.676 11.492 8.695 1 97.81 87 GLY A C 1
ATOM 697 O O . GLY A 1 87 ? -7.473 11.68 7.492 1 97.81 87 GLY A O 1
ATOM 698 N N . VAL A 1 88 ? -6.918 10.781 9.5 1 97.69 88 VAL A N 1
ATOM 699 C CA . VAL A 1 88 ? -5.66 10.25 8.984 1 97.69 88 VAL A CA 1
ATOM 700 C C . VAL A 1 88 ? -5.938 9.305 7.816 1 97.69 88 VAL A C 1
ATOM 702 O O . VAL A 1 88 ? -5.113 9.172 6.91 1 97.69 88 VAL A O 1
ATOM 705 N N . PHE A 1 89 ? -7.113 8.695 7.703 1 98.31 89 PHE A N 1
ATOM 706 C CA . PHE A 1 89 ? -7.43 7.734 6.652 1 98.31 89 PHE A CA 1
ATOM 707 C C . PHE A 1 89 ? -7.926 8.445 5.398 1 98.31 89 PHE A C 1
ATOM 709 O O . PHE A 1 89 ? -8.109 7.816 4.355 1 98.31 89 PHE A O 1
ATOM 716 N N . ALA A 1 90 ? -8.148 9.727 5.508 1 96 90 ALA A N 1
ATOM 717 C CA . ALA A 1 90 ? -8.484 10.562 4.359 1 96 90 ALA A CA 1
ATOM 718 C C . ALA A 1 90 ? -7.289 11.398 3.918 1 96 90 ALA A C 1
ATOM 720 O O . ALA A 1 90 ? -7.457 12.422 3.25 1 96 90 ALA A O 1
ATOM 721 N N . SER A 1 91 ? -6.137 10.984 4.34 1 92.25 91 SER A N 1
ATOM 722 C CA . SER A 1 91 ? -4.898 11.688 4.02 1 92.25 91 SER A CA 1
ATOM 723 C C . SER A 1 91 ? -3.75 10.711 3.793 1 92.25 91 SER A C 1
ATOM 725 O O . SER A 1 91 ? -3.926 9.5 3.928 1 92.25 91 SER A O 1
ATOM 727 N N . HIS A 1 92 ? -2.619 11.234 3.416 1 92 92 HIS A N 1
ATOM 728 C CA . HIS A 1 92 ? -1.391 10.461 3.318 1 92 92 HIS A CA 1
ATOM 729 C C . HIS A 1 92 ? -0.379 10.891 4.375 1 92 92 HIS A C 1
ATOM 731 O O . HIS A 1 92 ? 0.831 10.766 4.172 1 92 92 HIS A O 1
ATOM 737 N N . SER A 1 93 ? -0.902 11.398 5.43 1 92.75 93 SER A N 1
ATOM 738 C CA . SER A 1 93 ? -0.051 11.766 6.559 1 92.75 93 SER A CA 1
ATOM 739 C C . SER A 1 93 ? 0.729 10.562 7.078 1 92.75 93 SER A C 1
ATOM 741 O O . SER A 1 93 ? 0.182 9.461 7.188 1 92.75 93 SER A O 1
ATOM 743 N N . PRO A 1 94 ? 1.996 10.773 7.402 1 94.25 94 PRO A N 1
ATOM 744 C CA . PRO A 1 94 ? 2.762 9.68 8.008 1 94.25 94 PRO A CA 1
ATOM 745 C C . PRO A 1 94 ? 2.246 9.289 9.391 1 94.25 94 PRO A C 1
ATOM 747 O O . PRO A 1 94 ? 2.49 8.172 9.852 1 94.25 94 PRO A O 1
ATOM 750 N N . VAL A 1 95 ? 1.604 10.234 10.055 1 95.62 95 VAL A N 1
ATOM 751 C CA . VAL A 1 95 ? 1.013 10.008 11.367 1 95.62 95 VAL A CA 1
ATOM 752 C C . VAL A 1 95 ? -0.247 9.156 11.227 1 95.62 95 VAL A C 1
ATOM 754 O O . VAL A 1 95 ? -1.244 9.602 10.656 1 95.62 95 VAL A O 1
ATOM 757 N N . ARG A 1 96 ? -0.186 8.016 11.859 1 97.19 96 ARG A N 1
ATOM 758 C CA . ARG A 1 96 ? -1.303 7.082 11.75 1 97.19 96 ARG A CA 1
ATOM 759 C C . ARG A 1 96 ? -1.104 5.883 12.68 1 97.19 96 ARG A C 1
ATOM 761 O O . ARG A 1 96 ? 0.017 5.609 13.109 1 97.19 96 ARG A O 1
ATOM 768 N N . PRO A 1 97 ? -2.145 5.098 12.945 1 98 97 PRO A N 1
ATOM 769 C CA . PRO A 1 97 ? -2.043 3.982 13.891 1 98 97 PRO A CA 1
ATOM 770 C C . PRO A 1 97 ? -0.972 2.969 13.492 1 98 97 PRO A C 1
ATOM 772 O O . PRO A 1 97 ? -0.203 2.514 14.344 1 98 97 PRO A O 1
ATOM 775 N N . ASN A 1 98 ? -1.007 2.588 12.234 1 98.25 98 ASN A N 1
ATOM 776 C CA . ASN A 1 98 ? 0.073 1.797 11.648 1 98.25 98 ASN A CA 1
ATOM 777 C C . ASN A 1 98 ? 0.883 2.609 10.641 1 98.25 98 ASN A C 1
ATOM 779 O O . ASN A 1 98 ? 0.411 2.889 9.539 1 98.25 98 ASN A O 1
ATOM 783 N N . PRO A 1 99 ? 2.09 2.992 11.023 1 97.44 99 PRO A N 1
ATOM 784 C CA . PRO A 1 99 ? 2.861 3.893 10.164 1 97.44 99 PRO A CA 1
ATOM 785 C C . PRO A 1 99 ? 3.443 3.186 8.945 1 97.44 99 PRO A C 1
ATOM 787 O O . PRO A 1 99 ? 4.664 3.094 8.805 1 97.44 99 PRO A O 1
ATOM 790 N N . ILE A 1 100 ? 2.578 2.789 8.102 1 98.06 100 ILE A N 1
ATOM 791 C CA . ILE A 1 100 ? 2.939 2.135 6.848 1 98.06 100 ILE A CA 1
ATOM 792 C C . ILE A 1 100 ? 2.912 3.152 5.711 1 98.06 100 ILE A C 1
ATOM 794 O O . ILE A 1 100 ? 1.913 3.85 5.516 1 98.06 100 ILE A O 1
ATOM 798 N N . GLY A 1 101 ? 4.027 3.281 5.066 1 97.38 101 GLY A N 1
ATOM 799 C CA . GLY A 1 101 ? 4.121 4.129 3.889 1 97.38 101 GLY A CA 1
ATOM 800 C C . GLY A 1 101 ? 3.973 3.363 2.588 1 97.38 101 GLY A C 1
ATOM 801 O O . GLY A 1 101 ? 4.383 2.205 2.492 1 97.38 101 GLY A O 1
ATOM 802 N N . ILE A 1 102 ? 3.391 3.963 1.63 1 97.06 102 ILE A N 1
ATOM 803 C CA . ILE A 1 102 ? 3.301 3.445 0.269 1 97.06 102 ILE A CA 1
ATOM 804 C C . ILE A 1 102 ? 3.822 4.488 -0.716 1 97.06 102 ILE A C 1
ATOM 806 O O . ILE A 1 102 ? 3.324 5.617 -0.759 1 97.06 102 ILE A O 1
ATOM 810 N N . THR A 1 103 ? 4.777 4.129 -1.491 1 94.62 103 THR A N 1
ATOM 811 C CA . THR A 1 103 ? 5.395 5.039 -2.447 1 94.62 103 THR A CA 1
ATOM 812 C C . THR A 1 103 ? 5.621 4.344 -3.787 1 94.62 103 THR A C 1
ATOM 814 O O . THR A 1 103 ? 6.027 3.182 -3.83 1 94.62 103 THR A O 1
ATOM 817 N N . ILE A 1 104 ? 5.297 5.043 -4.828 1 94.81 104 ILE A N 1
ATOM 818 C CA . ILE A 1 104 ? 5.652 4.562 -6.16 1 94.81 104 ILE A CA 1
ATOM 819 C C . ILE A 1 104 ? 6.934 5.246 -6.629 1 94.81 104 ILE A C 1
ATOM 821 O O . ILE A 1 104 ? 7.039 6.477 -6.594 1 94.81 104 ILE A O 1
ATOM 825 N N . VAL A 1 105 ? 7.871 4.453 -7.055 1 96.25 105 VAL A N 1
ATOM 826 C CA . VAL A 1 105 ? 9.148 5.008 -7.488 1 96.25 105 VAL A CA 1
ATOM 827 C C . VAL A 1 105 ? 9.523 4.441 -8.852 1 96.25 105 VAL A C 1
ATOM 829 O O . VAL A 1 105 ? 9.062 3.355 -9.227 1 96.25 105 VAL A O 1
ATOM 832 N N . LYS A 1 106 ? 10.289 5.176 -9.508 1 96.56 106 LYS A N 1
ATOM 833 C CA . LYS A 1 106 ? 10.898 4.691 -10.734 1 96.56 106 LYS A CA 1
ATOM 834 C C . LYS A 1 106 ? 12.125 3.83 -10.438 1 96.56 106 LYS A C 1
ATOM 836 O O . LYS A 1 106 ? 13 4.23 -9.664 1 96.56 106 LYS A O 1
ATOM 841 N N . LEU A 1 107 ? 12.125 2.639 -10.984 1 98.06 107 LEU A N 1
ATOM 842 C CA . LEU A 1 107 ? 13.289 1.768 -10.875 1 98.06 107 LEU A CA 1
ATOM 843 C C . LEU A 1 107 ? 14.266 2.018 -12.016 1 98.06 107 LEU A C 1
ATOM 845 O O . LEU A 1 107 ? 14.023 1.603 -13.148 1 98.06 107 LEU A O 1
ATOM 849 N N . THR A 1 108 ? 15.391 2.609 -11.695 1 97.56 108 THR A N 1
ATOM 850 C CA . THR A 1 108 ? 16.312 3.025 -12.742 1 97.56 108 THR A CA 1
ATOM 851 C C . THR A 1 108 ? 17.344 1.935 -13.023 1 97.56 108 THR A C 1
ATOM 853 O O . THR A 1 108 ? 17.828 1.809 -14.148 1 97.56 108 THR A O 1
ATOM 856 N N . LYS A 1 109 ? 17.672 1.211 -11.914 1 97.88 109 LYS A N 1
ATOM 857 C CA . LYS A 1 109 ? 18.703 0.192 -12.047 1 97.88 109 LYS A CA 1
ATOM 858 C C . LYS A 1 109 ? 18.641 -0.815 -10.906 1 97.88 109 LYS A C 1
ATOM 860 O O . LYS A 1 109 ? 18.312 -0.456 -9.773 1 97.88 109 LYS A O 1
ATOM 865 N N . ARG A 1 110 ? 18.922 -2.041 -11.281 1 98.38 110 ARG A N 1
ATOM 866 C CA . ARG A 1 110 ? 19.125 -3.062 -10.258 1 98.38 110 ARG A CA 1
ATOM 867 C C . ARG A 1 110 ? 20.547 -3.637 -10.336 1 98.38 110 ARG A C 1
ATOM 869 O O . ARG A 1 110 ? 21.016 -3.984 -11.422 1 98.38 110 ARG A O 1
ATOM 876 N N . GLN A 1 111 ? 21.203 -3.66 -9.242 1 98.25 111 GLN A N 1
ATOM 877 C CA . GLN A 1 111 ? 22.484 -4.352 -9.086 1 98.25 111 GLN A CA 1
ATOM 878 C C . GLN A 1 111 ? 22.422 -5.355 -7.938 1 98.25 111 GLN A C 1
ATOM 880 O O . GLN A 1 111 ? 22.594 -4.984 -6.773 1 98.25 111 GLN A O 1
ATOM 885 N N . ASP A 1 112 ? 22.172 -6.621 -8.312 1 97.75 112 ASP A N 1
ATOM 886 C CA . ASP A 1 112 ? 22.031 -7.676 -7.312 1 97.75 112 ASP A CA 1
ATOM 887 C C . ASP A 1 112 ? 20.875 -7.379 -6.363 1 97.75 112 ASP A C 1
ATOM 889 O O . ASP A 1 112 ? 19.719 -7.402 -6.77 1 97.75 112 ASP A O 1
ATOM 893 N N . ASN A 1 113 ? 21.188 -7.043 -5.129 1 98.69 113 ASN A N 1
ATOM 894 C CA . ASN A 1 113 ? 20.125 -6.789 -4.156 1 98.69 113 ASN A CA 1
ATOM 895 C C . ASN A 1 113 ? 19.922 -5.293 -3.92 1 98.69 113 ASN A C 1
ATOM 897 O O . ASN A 1 113 ? 19.25 -4.895 -2.971 1 98.69 113 ASN A O 1
ATOM 901 N N . LEU A 1 114 ? 20.516 -4.473 -4.793 1 98.75 114 LEU A N 1
ATOM 902 C CA . LEU A 1 114 ? 20.391 -3.021 -4.711 1 98.75 114 LEU A CA 1
ATOM 903 C C . LEU A 1 114 ? 19.484 -2.49 -5.816 1 98.75 114 LEU A C 1
ATOM 905 O O . LEU A 1 114 ? 19.734 -2.742 -7 1 98.75 114 LEU A O 1
ATOM 909 N N . LEU A 1 115 ? 18.469 -1.828 -5.434 1 98.81 115 LEU A N 1
ATOM 910 C CA . LEU A 1 115 ? 17.562 -1.174 -6.371 1 98.81 115 LEU A CA 1
ATOM 911 C C . LEU A 1 115 ? 17.766 0.337 -6.359 1 98.81 115 LEU A C 1
ATOM 913 O O . LEU A 1 115 ? 17.516 0.995 -5.348 1 98.81 115 LEU A O 1
ATOM 917 N N . PHE A 1 116 ? 18.219 0.894 -7.453 1 98.75 116 PHE A N 1
ATOM 918 C CA . PHE A 1 116 ? 18.344 2.338 -7.613 1 98.75 116 PHE A CA 1
ATOM 919 C C . PHE A 1 116 ? 17.031 2.951 -8.078 1 98.75 116 PHE A C 1
ATOM 921 O O . PHE A 1 116 ? 16.453 2.514 -9.07 1 98.75 116 PHE A O 1
ATOM 928 N N . VAL A 1 117 ? 16.625 3.982 -7.312 1 98.06 117 VAL A N 1
ATOM 929 C CA . VAL A 1 117 ? 15.273 4.461 -7.582 1 98.06 117 VAL A CA 1
ATOM 930 C C . VAL A 1 117 ? 15.258 5.988 -7.602 1 98.06 117 VAL A C 1
ATOM 932 O O . VAL A 1 117 ? 16.188 6.629 -7.098 1 98.06 117 VAL A O 1
ATOM 935 N N . GLU A 1 118 ? 14.242 6.504 -8.258 1 96.12 118 GLU A N 1
ATOM 936 C CA . GLU A 1 118 ? 13.914 7.926 -8.266 1 96.12 118 GLU A CA 1
ATOM 937 C C . GLU A 1 118 ? 12.477 8.164 -7.805 1 96.12 118 GLU A C 1
ATOM 939 O O . GLU A 1 118 ? 11.609 7.316 -8.016 1 96.12 118 GLU A O 1
ATOM 944 N N . GLY A 1 119 ? 12.32 9.32 -7.18 1 94.31 119 GLY A N 1
ATOM 945 C CA . GLY A 1 119 ? 10.984 9.641 -6.707 1 94.31 119 GLY A CA 1
ATOM 946 C C . GLY A 1 119 ? 10.719 9.164 -5.293 1 94.31 119 GLY A C 1
ATOM 947 O O . GLY A 1 119 ? 9.562 9.016 -4.887 1 94.31 119 GLY A O 1
ATOM 948 N N . LEU A 1 120 ? 11.75 8.945 -4.574 1 95.56 120 LEU A N 1
ATOM 949 C CA . LEU A 1 120 ? 11.664 8.445 -3.209 1 95.56 120 LEU A CA 1
ATOM 950 C C . LEU A 1 120 ? 11.273 9.562 -2.244 1 95.56 120 LEU A C 1
ATOM 952 O O . LEU A 1 120 ? 11.766 10.688 -2.361 1 95.56 120 LEU A O 1
ATOM 956 N N . ASP A 1 121 ? 10.414 9.234 -1.317 1 94.56 121 ASP A N 1
ATOM 957 C CA . ASP A 1 121 ? 10.023 10.18 -0.27 1 94.56 121 ASP A CA 1
ATOM 958 C C . ASP A 1 121 ? 10.297 9.602 1.116 1 94.56 121 ASP A C 1
ATOM 960 O O . ASP A 1 121 ? 9.602 9.922 2.08 1 94.56 121 ASP A O 1
ATOM 964 N N . LEU A 1 122 ? 11.273 8.75 1.196 1 96.75 122 LEU A N 1
ATOM 965 C CA . LEU A 1 122 ? 11.633 8.055 2.428 1 96.75 122 LEU A CA 1
ATOM 966 C C . LEU A 1 122 ? 13.023 8.461 2.895 1 96.75 122 LEU A C 1
ATOM 968 O O . LEU A 1 122 ? 13.922 8.68 2.072 1 96.75 122 LEU A O 1
ATOM 972 N N . TYR A 1 123 ? 13.211 8.422 4.188 1 96.75 123 TYR A N 1
ATOM 973 C CA . TYR A 1 123 ? 14.484 8.789 4.793 1 96.75 123 TYR A CA 1
ATOM 974 C C . TYR A 1 123 ? 15.469 7.625 4.754 1 96.75 123 TYR A C 1
ATOM 976 O O . TYR A 1 123 ? 15.055 6.461 4.711 1 96.75 123 TYR A O 1
ATOM 984 N N . ASP A 1 124 ? 16.688 8.055 4.828 1 97.94 124 ASP A N 1
ATOM 985 C CA . ASP A 1 124 ? 17.734 7.059 5.039 1 97.94 124 ASP A CA 1
ATOM 986 C C . ASP A 1 124 ? 17.422 6.203 6.27 1 97.94 124 ASP A C 1
ATOM 988 O O . ASP A 1 124 ? 17 6.719 7.301 1 97.94 124 ASP A O 1
ATOM 992 N N . GLY A 1 125 ? 17.594 4.867 6.062 1 98.25 125 GLY A N 1
ATOM 993 C CA . GLY A 1 125 ? 17.391 3.973 7.191 1 98.25 125 GLY A CA 1
ATOM 994 C C . GLY A 1 125 ? 15.969 3.469 7.309 1 98.25 125 GLY A C 1
ATOM 995 O O . GLY A 1 125 ? 15.672 2.615 8.148 1 98.25 125 GLY A O 1
ATOM 996 N N . THR A 1 126 ? 15.047 3.939 6.496 1 98.19 126 THR A N 1
ATOM 997 C CA . THR A 1 126 ? 13.656 3.502 6.566 1 98.19 126 THR A CA 1
ATOM 998 C C . THR A 1 126 ? 13.539 2.016 6.234 1 98.19 126 THR A C 1
ATOM 1000 O O . THR A 1 126 ? 14 1.571 5.18 1 98.19 126 THR A O 1
ATOM 1003 N N . PRO A 1 127 ? 12.984 1.244 7.16 1 98.62 127 PRO A N 1
ATOM 1004 C CA . PRO A 1 127 ? 12.781 -0.177 6.871 1 98.62 127 PRO A CA 1
ATOM 1005 C C . PRO A 1 127 ? 11.797 -0.413 5.73 1 98.62 127 PRO A C 1
ATOM 1007 O O . PRO A 1 127 ? 10.773 0.271 5.648 1 98.62 127 PRO A O 1
ATOM 1010 N N . ILE A 1 128 ? 12.102 -1.348 4.891 1 98.81 128 ILE A N 1
ATOM 1011 C CA . ILE A 1 128 ? 11.227 -1.761 3.799 1 98.81 128 ILE A CA 1
ATOM 1012 C C . ILE A 1 128 ? 10.492 -3.043 4.184 1 98.81 128 ILE A C 1
ATOM 1014 O O . ILE A 1 128 ? 11.117 -4.012 4.625 1 98.81 128 ILE A O 1
ATOM 1018 N N . LEU A 1 129 ? 9.203 -2.99 4.008 1 98.69 129 LEU A N 1
ATOM 1019 C CA . LEU A 1 129 ? 8.383 -4.121 4.418 1 98.69 129 LEU A CA 1
ATOM 1020 C C . LEU A 1 129 ? 8.062 -5.023 3.229 1 98.69 129 LEU A C 1
ATOM 1022 O O . LEU A 1 129 ? 7.91 -6.234 3.387 1 98.69 129 LEU A O 1
ATOM 1026 N N . ASP A 1 130 ? 7.906 -4.441 2.088 1 98.75 130 ASP A N 1
ATOM 1027 C CA . ASP A 1 130 ? 7.527 -5.18 0.888 1 98.75 130 ASP A CA 1
ATOM 1028 C C . ASP A 1 130 ? 7.781 -4.352 -0.37 1 98.75 130 ASP A C 1
ATOM 1030 O O . ASP A 1 130 ? 7.949 -3.133 -0.293 1 98.75 130 ASP A O 1
ATOM 1034 N N . LEU A 1 131 ? 7.84 -5.012 -1.474 1 98.75 131 LEU A N 1
ATOM 1035 C CA . LEU A 1 131 ? 7.895 -4.422 -2.807 1 98.75 131 LEU A CA 1
ATOM 1036 C C . LEU A 1 131 ? 6.898 -5.098 -3.742 1 98.75 131 LEU A C 1
ATOM 1038 O O . LEU A 1 131 ? 6.66 -6.305 -3.635 1 98.75 131 LEU A O 1
ATOM 1042 N N . LYS A 1 132 ? 6.348 -4.34 -4.582 1 97.25 132 LYS A N 1
ATOM 1043 C CA . LYS A 1 132 ? 5.457 -4.844 -5.625 1 97.25 132 LYS A CA 1
ATOM 1044 C C . LYS A 1 132 ? 5.711 -4.141 -6.953 1 97.25 132 LYS A C 1
ATOM 1046 O O . LYS A 1 132 ? 6.027 -2.949 -6.98 1 97.25 132 LYS A O 1
ATOM 1051 N N . GLY A 1 133 ? 5.609 -4.926 -7.996 1 94.94 133 GLY A N 1
ATOM 1052 C CA . GLY A 1 133 ? 5.578 -4.246 -9.281 1 94.94 133 GLY A CA 1
ATOM 1053 C C . GLY A 1 133 ? 4.402 -3.297 -9.422 1 94.94 133 GLY A C 1
ATOM 1054 O O . GLY A 1 133 ? 3.311 -3.574 -8.922 1 94.94 133 GLY A O 1
ATOM 1055 N N . TYR A 1 134 ? 4.637 -2.152 -10.094 1 93.12 134 TYR A N 1
ATOM 1056 C CA . TYR A 1 134 ? 3.559 -1.187 -10.266 1 93.12 134 TYR A CA 1
ATOM 1057 C C . TYR A 1 134 ? 2.807 -1.431 -11.562 1 93.12 134 TYR A C 1
ATOM 1059 O O . TYR A 1 134 ? 3.41 -1.46 -12.641 1 93.12 134 TYR A O 1
ATOM 1067 N N . TYR A 1 135 ? 1.498 -1.602 -11.375 1 86.56 135 TYR A N 1
ATOM 1068 C CA . TYR A 1 135 ? 0.532 -1.612 -12.469 1 86.56 135 TYR A CA 1
ATOM 1069 C C . TYR A 1 135 ? -0.328 -0.355 -12.453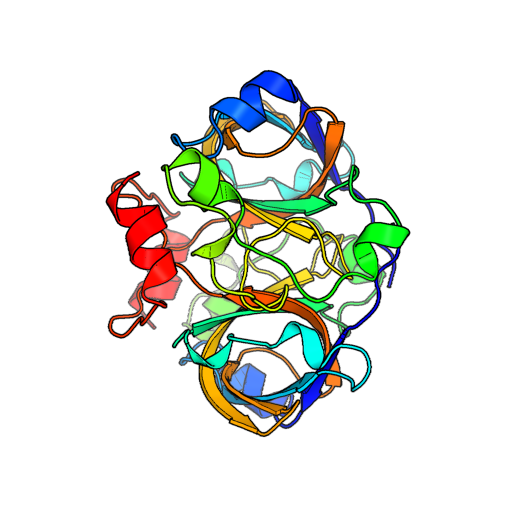 1 86.56 135 TYR A C 1
ATOM 1071 O O . TYR A 1 135 ? -0.887 0.006 -11.414 1 86.56 135 TYR A O 1
ATOM 1079 N N . PRO A 1 136 ? -0.426 0.289 -13.633 1 83.06 136 PRO A N 1
ATOM 1080 C CA . PRO A 1 136 ? -1.305 1.46 -13.609 1 83.06 136 PRO A CA 1
ATOM 1081 C C . PRO A 1 136 ? -2.764 1.1 -13.336 1 83.06 136 PRO A C 1
ATOM 1083 O O . PRO A 1 136 ? -3.268 0.109 -13.875 1 83.06 136 PRO A O 1
ATOM 1086 N N . TYR A 1 137 ? -3.287 1.731 -12.391 1 76.75 137 TYR A N 1
ATOM 1087 C CA . TYR A 1 137 ? -4.723 1.627 -12.141 1 76.75 137 TYR A CA 1
ATOM 1088 C C . TYR A 1 137 ? -5.496 2.615 -13.008 1 76.75 137 TYR A C 1
ATOM 1090 O O . TYR A 1 137 ? -5.254 3.822 -12.945 1 76.75 137 TYR A O 1
ATOM 1098 N N . GLN A 1 138 ? -6.348 2.055 -13.922 1 70.56 138 GLN A N 1
ATOM 1099 C CA . GLN A 1 138 ? -7.074 2.932 -14.836 1 70.56 138 GLN A CA 1
ATOM 1100 C C . GLN A 1 138 ? -8.555 2.996 -14.469 1 70.56 138 GLN A C 1
ATOM 1102 O O . GLN A 1 138 ? -9.258 1.982 -14.516 1 70.56 138 GLN A O 1
ATOM 1107 N N . SER A 1 139 ? -8.758 3.768 -13.578 1 72.94 139 SER A N 1
ATOM 1108 C CA . SER A 1 139 ? -10.195 3.969 -13.398 1 72.94 139 SER A CA 1
ATOM 1109 C C . SER A 1 139 ? -10.641 5.301 -13.984 1 72.94 139 SER A C 1
ATOM 1111 O O . SER A 1 139 ? -9.953 6.316 -13.836 1 72.94 139 SER A O 1
ATOM 1113 N N . LYS A 1 140 ? -11.703 5.27 -14.828 1 67.25 140 LYS A N 1
ATOM 1114 C CA . LYS A 1 140 ? -12.211 6.441 -15.539 1 67.25 140 LYS A CA 1
ATOM 1115 C C . LYS A 1 140 ? -13 7.352 -14.609 1 67.25 140 LYS A C 1
ATOM 1117 O O . LYS A 1 140 ? -13.086 8.562 -14.836 1 67.25 140 LYS A O 1
ATOM 1122 N N . ASP A 1 141 ? -13.391 6.984 -13.461 1 83.88 141 ASP A N 1
ATOM 1123 C CA . ASP A 1 141 ? -14.305 7.805 -12.68 1 83.88 141 ASP A CA 1
ATOM 1124 C C . ASP A 1 141 ? -13.766 8.047 -11.273 1 83.88 141 ASP A C 1
ATOM 1126 O O . ASP A 1 141 ? -14.477 7.852 -10.281 1 83.88 141 ASP A O 1
ATOM 1130 N N . VAL A 1 142 ? -12.5 8.602 -11.312 1 88.75 142 VAL A N 1
ATOM 1131 C CA . VAL A 1 142 ? -11.898 8.867 -10.008 1 88.75 142 VAL A CA 1
ATOM 1132 C C . VAL A 1 142 ? -12.195 10.297 -9.578 1 88.75 142 VAL A C 1
ATOM 1134 O O . VAL A 1 142 ? -11.977 11.242 -10.352 1 88.75 142 VAL A O 1
ATOM 1137 N N . ARG A 1 143 ? -12.781 10.422 -8.398 1 90.94 143 ARG A N 1
ATOM 1138 C CA . ARG A 1 143 ? -13.023 11.727 -7.77 1 90.94 143 ARG A CA 1
ATOM 1139 C C . ARG A 1 143 ? -12.141 11.906 -6.539 1 90.94 143 ARG A C 1
ATOM 1141 O O . ARG A 1 143 ? -12.031 11.008 -5.707 1 90.94 143 ARG A O 1
ATOM 1148 N N . VAL A 1 144 ? -11.484 13.094 -6.457 1 90.38 144 VAL A N 1
ATOM 1149 C CA . VAL A 1 144 ? -10.664 13.469 -5.305 1 90.38 144 VAL A CA 1
ATOM 1150 C C . VAL A 1 144 ? -11.18 14.773 -4.707 1 90.38 144 VAL A C 1
ATOM 1152 O O . VAL A 1 144 ? -11.836 15.562 -5.395 1 90.38 144 VAL A O 1
ATOM 1155 N N . PRO A 1 145 ? -10.953 14.992 -3.455 1 88.94 145 PRO A N 1
ATOM 1156 C CA . PRO A 1 145 ? -11.422 16.234 -2.848 1 88.94 145 PRO A CA 1
ATOM 1157 C C . PRO A 1 145 ? -10.773 17.484 -3.453 1 88.94 145 PRO A C 1
ATOM 1159 O O . PRO A 1 145 ? -9.664 17.406 -3.988 1 88.94 145 PRO A O 1
ATOM 1162 N N . GLU A 1 146 ? -11.438 18.594 -3.246 1 81.31 146 GLU A N 1
ATOM 1163 C CA . GLU A 1 146 ? -11 19.859 -3.836 1 81.31 146 GLU A CA 1
ATOM 1164 C C . GLU A 1 146 ? -9.641 20.281 -3.293 1 81.31 146 GLU A C 1
ATOM 1166 O O . GLU A 1 146 ? -8.781 20.75 -4.047 1 81.31 146 GLU A O 1
ATOM 1171 N N . TRP A 1 147 ? -9.508 20.109 -2.062 1 78.12 147 TRP A N 1
ATOM 1172 C CA . TRP A 1 147 ? -8.242 20.516 -1.461 1 78.12 147 TRP A CA 1
ATOM 1173 C C . TRP A 1 147 ? -7.074 19.766 -2.092 1 78.12 147 TRP A C 1
ATOM 1175 O O . TRP A 1 147 ? -5.977 20.297 -2.232 1 78.12 147 TRP A O 1
ATOM 1185 N N . SER A 1 148 ? -7.285 18.531 -2.404 1 79 148 SER A N 1
ATOM 1186 C CA . SER A 1 148 ? -6.234 17.703 -2.971 1 79 148 SER A CA 1
ATOM 1187 C C . SER A 1 148 ? -5.898 18.125 -4.398 1 79 148 SER A C 1
ATOM 1189 O O . SER A 1 148 ? -4.746 18.016 -4.828 1 79 148 SER A O 1
ATOM 1191 N N . LYS A 1 149 ? -6.91 18.578 -5.047 1 76.12 149 LYS A N 1
ATOM 1192 C CA . LYS A 1 149 ? -6.68 19.094 -6.395 1 76.12 149 LYS A CA 1
ATOM 1193 C C . LYS A 1 149 ? -5.746 20.297 -6.371 1 76.12 149 LYS A C 1
ATOM 1195 O O . LYS A 1 149 ? -4.887 20.438 -7.246 1 76.12 149 LYS A O 1
ATOM 1200 N N . LYS A 1 150 ? -5.988 21.078 -5.32 1 70.38 150 LYS A N 1
ATOM 1201 C CA . LYS A 1 150 ? -5.168 22.281 -5.172 1 70.38 150 LYS A CA 1
ATOM 1202 C C . LYS A 1 150 ? -3.711 21.906 -4.895 1 70.38 150 LYS A C 1
ATOM 1204 O O . LYS A 1 150 ? -2.795 22.578 -5.371 1 70.38 150 LYS A O 1
ATOM 1209 N N . LEU A 1 151 ? -3.512 20.812 -4.207 1 69 151 LEU A N 1
ATOM 1210 C CA . LEU A 1 151 ? -2.172 20.344 -3.875 1 69 151 LEU A CA 1
ATOM 1211 C C . LEU A 1 151 ? -1.479 19.781 -5.105 1 69 151 LEU A C 1
ATOM 1213 O O . LEU A 1 151 ? -0.272 19.953 -5.285 1 69 151 LEU A O 1
ATOM 1217 N N . ARG A 1 152 ? -2.238 19.172 -6.027 1 66.12 152 ARG A N 1
ATOM 1218 C CA . ARG A 1 152 ? -1.636 18.438 -7.133 1 66.12 152 ARG A CA 1
ATOM 1219 C C . ARG A 1 152 ? -1.537 19.297 -8.383 1 66.12 152 ARG A C 1
ATOM 1221 O O . ARG A 1 152 ? -0.721 19.031 -9.266 1 66.12 152 ARG A O 1
ATOM 1228 N N . SER A 1 153 ? -2.443 20.234 -8.508 1 59.22 153 SER A N 1
ATOM 1229 C CA . SER A 1 153 ? -2.371 21.156 -9.633 1 59.22 153 SER A CA 1
ATOM 1230 C C . SER A 1 153 ? -1.144 22.047 -9.531 1 59.22 153 SER A C 1
ATOM 1232 O O . SER A 1 153 ? -0.681 22.594 -10.539 1 59.22 153 SER A O 1
ATOM 1234 N N . LYS A 1 154 ? -0.672 22.297 -8.312 1 53.59 154 LYS A N 1
ATOM 1235 C CA . LYS A 1 154 ? 0.438 23.234 -8.141 1 53.59 154 LYS A CA 1
ATOM 1236 C C . LYS A 1 154 ? 1.769 22.484 -8.047 1 53.59 154 LYS A C 1
ATOM 1238 O O . LYS A 1 154 ? 2.812 23.109 -7.824 1 53.59 154 LYS A O 1
ATOM 1243 N N . VAL A 1 155 ? 1.651 21.188 -8.227 1 47.78 155 VAL A N 1
ATOM 1244 C CA . VAL A 1 155 ? 2.916 20.469 -8.352 1 47.78 155 VAL A CA 1
ATOM 1245 C C . VAL A 1 155 ? 3.266 20.297 -9.828 1 47.78 155 VAL A C 1
ATOM 1247 O O . VAL A 1 155 ? 2.4 19.953 -10.641 1 47.78 155 VAL A O 1
ATOM 1250 N N . MET B 1 1 ? 8.32 -3.369 15.648 1 83.69 1 MET B N 1
ATOM 1251 C CA . MET B 1 1 ? 7.32 -3.021 14.648 1 83.69 1 MET B CA 1
ATOM 1252 C C . MET B 1 1 ? 6.043 -3.832 14.852 1 83.69 1 MET B C 1
ATOM 1254 O O . MET B 1 1 ? 5.98 -5.004 14.484 1 83.69 1 MET B O 1
ATOM 1258 N N . ASP B 1 2 ? 5.07 -3.27 15.516 1 89.81 2 ASP B N 1
ATOM 1259 C CA . ASP B 1 2 ? 3.822 -3.951 15.852 1 89.81 2 ASP B CA 1
ATOM 1260 C C . ASP B 1 2 ? 2.646 -3.359 15.078 1 89.81 2 ASP B C 1
ATOM 1262 O O . ASP B 1 2 ? 2.539 -2.139 14.938 1 89.81 2 ASP B O 1
ATOM 1266 N N . LEU B 1 3 ? 1.873 -4.285 14.602 1 95 3 LEU B N 1
ATOM 1267 C CA . LEU B 1 3 ? 0.688 -3.877 13.852 1 95 3 LEU B CA 1
ATOM 1268 C C . LEU B 1 3 ? -0.563 -3.986 14.719 1 95 3 LEU B C 1
ATOM 1270 O O . LEU B 1 3 ? -0.669 -4.887 15.555 1 95 3 LEU B O 1
ATOM 1274 N N . ARG B 1 4 ? -1.389 -3.07 14.477 1 94.5 4 ARG B N 1
ATOM 1275 C CA . ARG B 1 4 ? -2.707 -3.07 15.102 1 94.5 4 ARG B CA 1
ATOM 1276 C C . ARG B 1 4 ? -3.811 -2.926 14.062 1 94.5 4 ARG B C 1
ATOM 1278 O O . ARG B 1 4 ? -3.908 -1.896 13.391 1 94.5 4 ARG B O 1
ATOM 1285 N N . PRO B 1 5 ? -4.652 -3.969 13.984 1 98 5 PRO B N 1
ATOM 1286 C CA . PRO B 1 5 ? -5.746 -3.805 13.023 1 98 5 PRO B CA 1
ATOM 1287 C C . PRO B 1 5 ? -6.668 -2.635 13.375 1 98 5 PRO B C 1
ATOM 1289 O O . PRO B 1 5 ? -6.988 -2.426 14.547 1 98 5 PRO B O 1
ATOM 1292 N N . ILE B 1 6 ? -7.066 -1.921 12.438 1 98.75 6 ILE B N 1
ATOM 1293 C CA . ILE B 1 6 ? -7.949 -0.785 12.68 1 98.75 6 ILE B CA 1
ATOM 1294 C C . ILE B 1 6 ? -9.383 -1.155 12.297 1 98.75 6 ILE B C 1
ATOM 1296 O O . ILE B 1 6 ? -10.312 -0.395 12.555 1 98.75 6 ILE B O 1
ATOM 1300 N N . GLY B 1 7 ? -9.531 -2.271 11.641 1 98.81 7 GLY B N 1
ATOM 1301 C CA . GLY B 1 7 ? -10.836 -2.723 11.18 1 98.81 7 GLY B CA 1
ATOM 1302 C C . GLY B 1 7 ? -10.805 -4.117 10.586 1 98.81 7 GLY B C 1
ATOM 1303 O O . GLY B 1 7 ? -9.852 -4.867 10.789 1 98.81 7 GLY B O 1
ATOM 1304 N N . VAL B 1 8 ? -11.922 -4.426 9.883 1 98.81 8 VAL B N 1
ATOM 1305 C CA . VAL B 1 8 ? -12.07 -5.777 9.352 1 98.81 8 VAL B CA 1
ATOM 1306 C C . VAL B 1 8 ? -12.984 -5.758 8.133 1 98.81 8 VAL B C 1
ATOM 1308 O O . VAL B 1 8 ? -13.875 -4.906 8.031 1 98.81 8 VAL B O 1
ATOM 1311 N N . VAL B 1 9 ? -12.727 -6.648 7.246 1 98.69 9 VAL B N 1
ATOM 1312 C CA . VAL B 1 9 ? -13.609 -6.824 6.094 1 98.69 9 VAL B CA 1
ATOM 1313 C C . VAL B 1 9 ? -14.812 -7.676 6.492 1 98.69 9 VAL B C 1
ATOM 1315 O O . VAL B 1 9 ? -14.672 -8.672 7.199 1 98.69 9 VAL B O 1
ATOM 1318 N N . ILE B 1 10 ? -15.945 -7.328 5.98 1 98.31 10 ILE B N 1
ATOM 1319 C CA . ILE B 1 10 ? -17.172 -8.07 6.23 1 98.31 10 ILE B CA 1
ATOM 1320 C C . ILE B 1 10 ? -17.859 -8.398 4.906 1 98.31 10 ILE B C 1
ATOM 1322 O O . ILE B 1 10 ? -17.984 -7.531 4.035 1 98.31 10 ILE B O 1
ATOM 1326 N N . GLY B 1 11 ? -18.266 -9.688 4.754 1 92.38 11 GLY B N 1
ATOM 1327 C CA . GLY B 1 11 ? -19.234 -9.945 3.697 1 92.38 11 GLY B CA 1
ATOM 1328 C C . GLY B 1 11 ? -18.766 -10.992 2.703 1 92.38 11 GLY B C 1
ATOM 1329 O O . GLY B 1 11 ? -19.344 -12.07 2.604 1 92.38 11 GLY B O 1
ATOM 1330 N N . PRO B 1 12 ? -17.641 -10.695 1.968 1 90.31 12 PRO B N 1
ATOM 1331 C CA . PRO B 1 12 ? -17.266 -11.562 0.846 1 90.31 12 PRO B CA 1
ATOM 1332 C C . PRO B 1 12 ? -16.781 -12.938 1.297 1 90.31 12 PRO B C 1
ATOM 1334 O O . PRO B 1 12 ? -15.867 -13.039 2.119 1 90.31 12 PRO B O 1
ATOM 1337 N N . SER B 1 13 ? -17.422 -13.945 0.713 1 92.88 13 SER B N 1
ATOM 1338 C CA . SER B 1 13 ? -16.906 -15.289 0.967 1 92.88 13 SER B CA 1
ATOM 1339 C C . SER B 1 13 ? -15.672 -15.578 0.119 1 92.88 13 SER B C 1
ATOM 1341 O O . SER B 1 13 ? -15.43 -14.898 -0.881 1 92.88 13 SER B O 1
ATOM 1343 N N . GLU B 1 14 ? -14.945 -16.562 0.567 1 92.38 14 GLU B N 1
ATOM 1344 C CA . GLU B 1 14 ? -13.734 -16.922 -0.169 1 92.38 14 GLU B CA 1
ATOM 1345 C C . GLU B 1 14 ? -14.07 -17.328 -1.604 1 92.38 14 GLU B C 1
ATOM 1347 O O . GLU B 1 14 ? -13.375 -16.938 -2.541 1 92.38 14 GLU B O 1
ATOM 1352 N N . ASP B 1 15 ? -15.086 -18.094 -1.733 1 91.94 15 ASP B N 1
ATOM 1353 C CA . ASP B 1 15 ? -15.492 -18.547 -3.059 1 91.94 15 ASP B CA 1
ATOM 1354 C C . ASP B 1 15 ? -15.867 -17.359 -3.955 1 91.94 15 ASP B C 1
ATOM 1356 O O . ASP B 1 15 ? -15.477 -17.328 -5.125 1 91.94 15 ASP B O 1
ATOM 1360 N N . GLU B 1 16 ? -16.625 -16.484 -3.434 1 92.06 16 GLU B N 1
ATOM 1361 C CA . GLU B 1 16 ? -17.031 -15.305 -4.188 1 92.06 16 GLU B CA 1
ATOM 1362 C C . GLU B 1 16 ? -15.828 -14.492 -4.633 1 92.06 16 GLU B C 1
ATOM 1364 O O . GLU B 1 16 ? -15.75 -14.062 -5.785 1 92.06 16 GLU B O 1
ATOM 1369 N N . VAL B 1 17 ? -14.914 -14.297 -3.725 1 91.69 17 VAL B N 1
ATOM 1370 C CA . VAL B 1 17 ? -13.719 -13.508 -4.016 1 91.69 17 VAL B CA 1
ATOM 1371 C C . VAL B 1 17 ? -12.875 -14.219 -5.078 1 91.69 17 VAL B C 1
ATOM 1373 O O . VAL B 1 17 ? -12.492 -13.609 -6.082 1 91.69 17 VAL B O 1
ATOM 1376 N N . ASN B 1 18 ? -12.609 -15.477 -4.914 1 87.19 18 ASN B N 1
ATOM 1377 C CA . ASN B 1 18 ? -11.773 -16.25 -5.832 1 87.19 18 ASN B CA 1
ATOM 1378 C C . ASN B 1 18 ? -12.328 -16.219 -7.25 1 87.19 18 ASN B C 1
ATOM 1380 O O . ASN B 1 18 ? -11.57 -16.188 -8.219 1 87.19 18 ASN B O 1
ATOM 1384 N N . ARG B 1 19 ? -13.578 -16.141 -7.383 1 85.88 19 ARG B N 1
ATOM 1385 C CA . ARG B 1 19 ? -14.227 -16.203 -8.688 1 85.88 19 ARG B CA 1
ATOM 1386 C C . ARG B 1 19 ? -14.234 -14.828 -9.359 1 85.88 19 ARG B C 1
ATOM 1388 O O . ARG B 1 19 ? -14.312 -14.734 -10.586 1 85.88 19 ARG B O 1
ATOM 1395 N N . ASN B 1 20 ? -14.109 -13.773 -8.523 1 86.56 20 ASN B N 1
ATOM 1396 C CA . ASN B 1 20 ? -14.438 -12.477 -9.094 1 86.56 20 ASN B CA 1
ATOM 1397 C C . ASN B 1 20 ? -13.266 -11.5 -8.961 1 86.56 20 ASN B C 1
ATOM 1399 O O . ASN B 1 20 ? -13.289 -10.414 -9.555 1 86.56 20 ASN B O 1
ATOM 1403 N N . MET B 1 21 ? -12.289 -11.805 -8.242 1 78.94 21 MET B N 1
ATOM 1404 C CA . MET B 1 21 ? -11.227 -10.852 -7.938 1 78.94 21 MET B CA 1
ATOM 1405 C C . MET B 1 21 ? -10.562 -10.344 -9.211 1 78.94 21 MET B C 1
ATOM 1407 O O . MET B 1 21 ? -10.102 -9.203 -9.266 1 78.94 21 MET B O 1
ATOM 1411 N N . TRP B 1 22 ? -10.617 -11.078 -10.273 1 75.69 22 TRP B N 1
ATOM 1412 C CA . TRP B 1 22 ? -9.977 -10.664 -11.516 1 75.69 22 TRP B CA 1
ATOM 1413 C C . TRP B 1 22 ? -10.992 -10.078 -12.484 1 75.69 22 TRP B C 1
ATOM 1415 O O . TRP B 1 22 ? -10.641 -9.68 -13.602 1 75.69 22 TRP B O 1
ATOM 1425 N N . LYS B 1 23 ? -12.219 -10.133 -12.016 1 79 23 LYS B N 1
ATOM 1426 C CA . LYS B 1 23 ? -13.297 -9.578 -12.82 1 79 23 LYS B CA 1
ATOM 1427 C C . LYS B 1 23 ? -13.859 -8.305 -12.188 1 79 23 LYS B C 1
ATOM 1429 O O . LYS B 1 23 ? -15.078 -8.109 -12.148 1 79 23 LYS B O 1
ATOM 1434 N N . GLY B 1 24 ? -12.969 -7.645 -11.562 1 83.25 24 GLY B N 1
ATOM 1435 C CA . GLY B 1 24 ? -13.414 -6.379 -11.008 1 83.25 24 GLY B CA 1
ATOM 1436 C C . GLY B 1 24 ? -13.656 -6.434 -9.508 1 83.25 24 GLY B C 1
ATOM 1437 O O . GLY B 1 24 ? -14.055 -5.441 -8.898 1 83.25 24 GLY B O 1
ATOM 1438 N N . GLY B 1 25 ? -13.531 -7.598 -8.938 1 91.31 25 GLY B N 1
ATOM 1439 C CA . GLY B 1 25 ? -13.656 -7.742 -7.496 1 91.31 25 GLY B CA 1
ATOM 1440 C C . GLY B 1 25 ? -15.094 -7.887 -7.031 1 91.31 25 GLY B C 1
ATOM 1441 O O . GLY B 1 25 ? -15.984 -8.156 -7.836 1 91.31 25 GLY B O 1
ATOM 1442 N N . VAL B 1 26 ? -15.305 -7.852 -5.766 1 95.69 26 VAL B N 1
ATOM 1443 C CA . VAL B 1 26 ? -16.609 -8.094 -5.168 1 95.69 26 VAL B CA 1
ATOM 1444 C C . VAL B 1 26 ? -17.031 -6.891 -4.32 1 95.69 26 VAL B C 1
ATOM 1446 O O . VAL B 1 26 ? -16.219 -6.004 -4.051 1 95.69 26 VAL B O 1
ATOM 1449 N N . LYS B 1 27 ? -18.312 -6.898 -4.039 1 96.69 27 LYS B N 1
ATOM 1450 C CA . LYS B 1 27 ? -18.812 -5.938 -3.062 1 96.69 27 LYS B CA 1
ATOM 1451 C C . LYS B 1 27 ? -18.531 -6.398 -1.636 1 96.69 27 LYS B C 1
ATOM 1453 O O . LYS B 1 27 ? -18.469 -7.602 -1.369 1 96.69 27 LYS B O 1
ATOM 1458 N N . GLY B 1 28 ? -18.312 -5.449 -0.771 1 97.56 28 GLY B N 1
ATOM 1459 C CA . GLY B 1 28 ? -18.094 -5.75 0.636 1 97.56 28 GLY B CA 1
ATOM 1460 C C . GLY B 1 28 ? -18.125 -4.52 1.522 1 97.56 28 GLY B C 1
ATOM 1461 O O . GLY B 1 28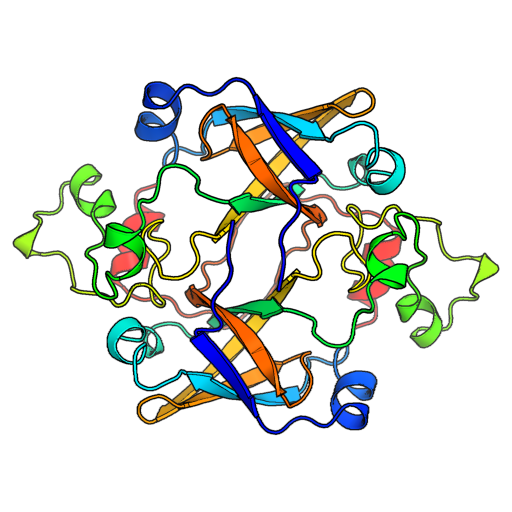 ? -18.484 -3.43 1.069 1 97.56 28 GLY B O 1
ATOM 1462 N N . ILE B 1 29 ? -17.906 -4.812 2.803 1 98.69 29 ILE B N 1
ATOM 1463 C CA . ILE B 1 29 ? -17.906 -3.742 3.795 1 98.69 29 ILE B CA 1
ATOM 1464 C C . ILE B 1 29 ? -16.609 -3.758 4.574 1 98.69 29 ILE B C 1
ATOM 1466 O O . ILE B 1 29 ? -16.109 -4.824 4.953 1 98.69 29 ILE B O 1
ATOM 1470 N N . ILE B 1 30 ? -16.031 -2.646 4.711 1 98.81 30 ILE B N 1
ATOM 1471 C CA . ILE B 1 30 ? -14.93 -2.465 5.648 1 98.81 30 ILE B CA 1
ATOM 1472 C C . ILE B 1 30 ? -15.453 -1.831 6.938 1 98.81 30 ILE B C 1
ATOM 1474 O O . ILE B 1 30 ? -15.906 -0.686 6.934 1 98.81 30 ILE B O 1
ATOM 1478 N N . LYS B 1 31 ? -15.406 -2.539 7.953 1 98.94 31 LYS B N 1
ATOM 1479 C CA . LYS B 1 31 ? -15.789 -2.023 9.266 1 98.94 31 LYS B CA 1
ATOM 1480 C C . LYS B 1 31 ? -14.57 -1.498 10.023 1 98.94 31 LYS B C 1
ATOM 1482 O O . LYS B 1 31 ? -13.688 -2.268 10.391 1 98.94 31 LYS B O 1
ATOM 1487 N N . VAL B 1 32 ? -14.555 -0.25 10.234 1 98.88 32 VAL B N 1
ATOM 1488 C CA . VAL B 1 32 ? -13.508 0.352 11.047 1 98.88 32 VAL B CA 1
ATOM 1489 C C . VAL B 1 32 ? -13.906 0.313 12.523 1 98.88 32 VAL B C 1
ATOM 1491 O O . VAL B 1 32 ? -15.039 0.638 12.875 1 98.88 32 VAL B O 1
ATOM 1494 N N . TYR B 1 33 ? -13.016 -0.071 13.367 1 98.81 33 TYR B N 1
ATOM 1495 C CA . TYR B 1 33 ? -13.336 -0.16 14.789 1 98.81 33 TYR B CA 1
ATOM 1496 C C . TYR B 1 33 ? -13.641 1.218 15.367 1 98.81 33 TYR B C 1
ATOM 1498 O O . TYR B 1 33 ? -13.102 2.225 14.898 1 98.81 33 TYR B O 1
ATOM 1506 N N . GLU B 1 34 ? -14.422 1.187 16.391 1 98.56 34 GLU B N 1
ATOM 1507 C CA . GLU B 1 34 ? -14.922 2.426 16.984 1 98.56 34 GLU B CA 1
ATOM 1508 C C . GLU B 1 34 ? -13.773 3.336 17.406 1 98.56 34 GLU B C 1
ATOM 1510 O O . GLU B 1 34 ? -13.836 4.555 17.219 1 98.56 34 GLU B O 1
ATOM 1515 N N . GLU B 1 35 ? -12.789 2.807 17.922 1 98.06 35 GLU B N 1
ATOM 1516 C CA . GLU B 1 35 ? -11.656 3.584 18.438 1 98.06 35 GLU B CA 1
ATOM 1517 C C . GLU B 1 35 ? -10.969 4.355 17.312 1 98.06 35 GLU B C 1
ATOM 1519 O O . GLU B 1 35 ? -10.266 5.332 17.562 1 98.06 35 GLU B O 1
ATOM 1524 N N . PHE B 1 36 ? -11.203 3.979 16.078 1 98.69 36 PHE B N 1
ATOM 1525 C CA . PHE B 1 36 ? -10.5 4.605 14.961 1 98.69 3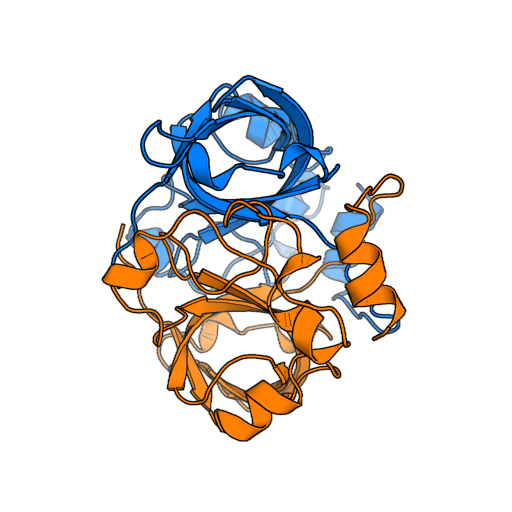6 PHE B CA 1
ATOM 1526 C C . PHE B 1 36 ? -11.477 5.375 14.078 1 98.69 36 PHE B C 1
ATOM 1528 O O . PHE B 1 36 ? -11.086 5.926 13.047 1 98.69 36 PHE B O 1
ATOM 1535 N N . LYS B 1 37 ? -12.672 5.488 14.422 1 98.56 37 LYS B N 1
ATOM 1536 C CA . LYS B 1 37 ? -13.75 6.074 13.625 1 98.56 37 LYS B CA 1
ATOM 1537 C C . LYS B 1 37 ? -13.43 7.516 13.25 1 98.56 37 LYS B C 1
ATOM 1539 O O . LYS B 1 37 ? -13.703 7.938 12.117 1 98.56 37 LYS B O 1
ATOM 1544 N N . GLU B 1 38 ? -12.844 8.203 14.148 1 98.25 38 GLU B N 1
ATOM 1545 C CA . GLU B 1 38 ? -12.531 9.609 13.906 1 98.25 38 GLU B CA 1
ATOM 1546 C C . GLU B 1 38 ? -11.578 9.773 12.727 1 98.25 38 GLU B C 1
ATOM 1548 O O . GLU B 1 38 ? -11.609 10.789 12.031 1 98.25 38 GLU B O 1
ATOM 1553 N N . GLY B 1 39 ? -10.789 8.766 12.477 1 98.62 39 GLY B N 1
ATOM 1554 C CA . GLY B 1 39 ? -9.812 8.812 11.398 1 98.62 39 GLY B CA 1
ATOM 1555 C C . GLY B 1 39 ? -10.445 8.797 10.023 1 98.62 39 GLY B C 1
ATOM 1556 O O . GLY B 1 39 ? -9.781 9.062 9.023 1 98.62 39 GLY B O 1
ATOM 1557 N N . LEU B 1 40 ? -11.734 8.625 9.945 1 98.62 40 LEU B N 1
ATOM 1558 C CA . LEU B 1 40 ? -12.438 8.516 8.672 1 98.62 40 LEU B CA 1
ATOM 1559 C C . LEU B 1 40 ? -12.922 9.883 8.195 1 98.62 40 LEU B C 1
ATOM 1561 O O . LEU B 1 40 ? -13.43 10.008 7.082 1 98.62 40 LEU B O 1
ATOM 1565 N N . LEU B 1 41 ? -12.664 10.852 9 1 97.81 41 LEU B N 1
ATOM 1566 C CA . LEU B 1 41 ? -13.188 12.172 8.672 1 97.81 41 LEU B CA 1
ATOM 1567 C C . LEU B 1 41 ? -12.711 12.625 7.297 1 97.81 41 LEU B C 1
ATOM 1569 O O . LEU B 1 41 ? -11.516 12.836 7.086 1 97.81 41 LEU B O 1
ATOM 1573 N N . GLY B 1 42 ? -13.664 12.727 6.344 1 96.5 42 GLY B N 1
ATOM 1574 C CA . GLY B 1 42 ? -13.367 13.242 5.02 1 96.5 42 GLY B CA 1
ATOM 1575 C C . GLY B 1 42 ? -13.125 12.156 3.99 1 96.5 42 GLY B C 1
ATOM 1576 O O . GLY B 1 42 ? -12.93 12.438 2.807 1 96.5 42 GLY B O 1
ATOM 1577 N N . ILE B 1 43 ? -13.195 10.898 4.367 1 97.62 43 ILE B N 1
ATOM 1578 C CA . ILE B 1 43 ? -12.844 9.805 3.475 1 97.62 43 ILE B CA 1
ATOM 1579 C C . ILE B 1 43 ? -13.883 9.688 2.361 1 97.62 43 ILE B C 1
ATOM 1581 O O . ILE B 1 43 ? -13.562 9.25 1.252 1 97.62 43 ILE B O 1
ATOM 1585 N N . GLU B 1 44 ? -15.078 10.125 2.633 1 95.81 44 GLU B N 1
ATOM 1586 C CA . GLU B 1 44 ? -16.172 10.016 1.672 1 95.81 44 GLU B CA 1
ATOM 1587 C C . GLU B 1 44 ? -15.969 10.961 0.491 1 95.81 44 GLU B C 1
ATOM 1589 O O . GLU B 1 44 ? -16.641 10.844 -0.53 1 95.81 44 GLU B O 1
ATOM 1594 N N . ASN B 1 45 ? -15.062 11.883 0.621 1 94.81 45 ASN B N 1
ATOM 1595 C CA . ASN B 1 45 ? -14.789 12.82 -0.464 1 94.81 45 ASN B CA 1
ATOM 1596 C C . ASN B 1 45 ? -13.945 12.172 -1.561 1 94.81 45 ASN B C 1
ATOM 1598 O O . ASN B 1 45 ? -13.773 12.75 -2.635 1 94.81 45 ASN B O 1
ATOM 1602 N N . PHE B 1 46 ? -13.469 11.016 -1.308 1 95.81 46 PHE B N 1
ATOM 1603 C CA . PHE B 1 46 ? -12.781 10.219 -2.316 1 95.81 46 PHE B CA 1
ATOM 1604 C C . PHE B 1 46 ? -13.734 9.211 -2.951 1 95.81 46 PHE B C 1
ATOM 1606 O O . PHE B 1 46 ? -14.508 8.555 -2.252 1 95.81 46 PHE B O 1
ATOM 1613 N N . SER B 1 47 ? -13.664 9.094 -4.219 1 96.38 47 SER B N 1
ATOM 1614 C CA . SER B 1 47 ? -14.445 8.047 -4.875 1 96.38 47 SER B CA 1
ATOM 1615 C C . SER B 1 47 ? -13.812 6.672 -4.676 1 96.38 47 SER B C 1
ATOM 1617 O O . SER B 1 47 ? -14.508 5.656 -4.699 1 96.38 47 SER B O 1
ATOM 1619 N N . HIS B 1 48 ? -12.484 6.723 -4.523 1 96.88 48 HIS B N 1
ATOM 1620 C CA . HIS B 1 48 ? -11.727 5.492 -4.344 1 96.88 48 HIS B CA 1
ATOM 1621 C C . HIS B 1 48 ? -10.773 5.602 -3.156 1 96.88 48 HIS B C 1
ATOM 1623 O O . HIS B 1 48 ? -10.305 6.695 -2.83 1 96.88 48 HIS B O 1
ATOM 1629 N N . ILE B 1 49 ? -10.531 4.477 -2.533 1 97.62 49 ILE B N 1
ATOM 1630 C CA . ILE B 1 49 ? -9.602 4.449 -1.407 1 97.62 49 ILE B CA 1
ATOM 1631 C C . ILE B 1 49 ? -8.648 3.27 -1.555 1 97.62 49 ILE B C 1
ATOM 1633 O O . ILE B 1 49 ? -8.945 2.301 -2.256 1 97.62 49 ILE B O 1
ATOM 1637 N N . ILE B 1 50 ? -7.488 3.393 -0.928 1 97.75 50 ILE B N 1
ATOM 1638 C CA . ILE B 1 50 ? -6.5 2.324 -0.823 1 97.75 50 ILE B CA 1
ATOM 1639 C C . ILE B 1 50 ? -6.695 1.569 0.49 1 97.75 50 ILE B C 1
ATOM 1641 O O . ILE B 1 50 ? -6.73 2.176 1.562 1 97.75 50 ILE B O 1
ATOM 1645 N N . VAL B 1 51 ? -6.824 0.3 0.356 1 98.62 51 VAL B N 1
ATOM 1646 C CA . VAL B 1 51 ? -6.98 -0.555 1.527 1 98.62 51 VAL B CA 1
ATOM 1647 C C . VAL B 1 51 ? -5.707 -1.368 1.75 1 98.62 51 VAL B C 1
ATOM 1649 O O . VAL B 1 51 ? -5.266 -2.096 0.858 1 98.62 51 VAL B O 1
ATOM 1652 N N . ILE B 1 52 ? -5.125 -1.155 2.885 1 98.69 52 ILE B N 1
ATOM 1653 C CA . ILE B 1 52 ? -3.969 -1.943 3.303 1 98.69 52 ILE B CA 1
ATOM 1654 C C . ILE B 1 52 ? -4.406 -3.004 4.312 1 98.69 52 ILE B C 1
ATOM 1656 O O . ILE B 1 52 ? -5.004 -2.682 5.34 1 98.69 52 ILE B O 1
ATOM 1660 N N . SER B 1 53 ? -4.082 -4.242 3.984 1 98.62 53 SER B N 1
ATOM 1661 C CA . SER B 1 53 ? -4.633 -5.336 4.777 1 98.62 53 SER B CA 1
ATOM 1662 C C . SER B 1 53 ? -3.551 -6.344 5.152 1 98.62 53 SER B C 1
ATOM 1664 O O . SER B 1 53 ? -2.428 -6.273 4.645 1 98.62 53 SER B O 1
ATOM 1666 N N . TRP B 1 54 ? -3.895 -7.117 6.121 1 98.25 54 TRP B N 1
ATOM 1667 C CA . TRP B 1 54 ? -3.104 -8.297 6.461 1 98.25 54 TRP B CA 1
ATOM 1668 C C . TRP B 1 54 ? -3.738 -9.555 5.887 1 98.25 54 TRP B C 1
ATOM 1670 O O . TRP B 1 54 ? -4.855 -9.922 6.262 1 98.25 54 TRP B O 1
ATOM 1680 N N . LEU B 1 55 ? -3.055 -10.133 4.957 1 97.12 55 LEU B N 1
ATOM 1681 C CA . LEU B 1 55 ? -3.57 -11.352 4.34 1 97.12 55 LEU B CA 1
ATOM 1682 C C . LEU B 1 55 ? -3.475 -12.523 5.305 1 97.12 55 LEU B C 1
ATOM 1684 O O . LEU B 1 55 ? -2.566 -13.352 5.191 1 97.12 55 LEU B O 1
ATOM 1688 N N . HIS B 1 56 ? -4.52 -12.68 6.105 1 96.19 56 HIS B N 1
ATOM 1689 C CA . HIS B 1 56 ? -4.5 -13.477 7.328 1 96.19 56 HIS B CA 1
ATOM 1690 C C . HIS B 1 56 ? -4.523 -14.969 7.008 1 96.19 56 HIS B C 1
ATOM 1692 O O . HIS B 1 56 ? -4.266 -15.797 7.883 1 96.19 56 HIS B O 1
ATOM 1698 N N . LYS B 1 57 ? -4.762 -15.328 5.785 1 95.38 57 LYS B N 1
ATOM 1699 C CA . LYS B 1 57 ? -4.812 -16.75 5.434 1 95.38 57 LYS B CA 1
ATOM 1700 C C . LYS B 1 57 ? -3.436 -17.266 5.027 1 95.38 57 LYS B C 1
ATOM 1702 O O . LYS B 1 57 ? -3.25 -18.469 4.832 1 95.38 57 LYS B O 1
ATOM 1707 N N . ILE B 1 58 ? -2.439 -16.406 4.906 1 96.19 58 ILE B N 1
ATOM 1708 C CA . ILE B 1 58 ? -1.081 -16.812 4.555 1 96.19 58 ILE B CA 1
ATOM 1709 C C . ILE B 1 58 ? -0.381 -17.391 5.777 1 96.19 58 ILE B C 1
ATOM 1711 O O . ILE B 1 58 ? -0.278 -16.734 6.816 1 96.19 58 ILE B O 1
ATOM 1715 N N . THR B 1 59 ? 0.139 -18.578 5.629 1 96.5 59 THR B N 1
ATOM 1716 C CA . THR B 1 59 ? 0.771 -19.297 6.734 1 96.5 59 THR B CA 1
ATOM 1717 C C . THR B 1 59 ? 2.221 -18.844 6.902 1 96.5 59 THR B C 1
ATOM 1719 O O . THR B 1 59 ? 2.803 -18.25 6 1 96.5 59 THR B O 1
ATOM 1722 N N . GLU B 1 60 ? 2.77 -19.188 8.031 1 96 60 GLU B N 1
ATOM 1723 C CA . GLU B 1 60 ? 4.168 -18.859 8.297 1 96 60 GLU B CA 1
ATOM 1724 C C . GLU B 1 60 ? 5.09 -19.531 7.273 1 96 60 GLU B C 1
ATOM 1726 O O . GLU B 1 60 ? 6.086 -18.938 6.852 1 96 60 GLU B O 1
ATOM 1731 N N . ASP B 1 61 ? 4.762 -20.734 6.844 1 97.12 61 ASP B N 1
ATOM 1732 C CA . ASP B 1 61 ? 5.566 -21.422 5.844 1 97.12 61 ASP B CA 1
ATOM 1733 C C . ASP B 1 61 ? 5.5 -20.719 4.496 1 97.12 61 ASP B C 1
ATOM 1735 O O . ASP B 1 61 ? 6.5 -20.641 3.777 1 97.12 61 ASP B O 1
ATOM 1739 N N . GLN B 1 62 ? 4.387 -20.203 4.188 1 97.12 62 GLN B N 1
ATOM 1740 C CA . GLN B 1 62 ? 4.207 -19.5 2.924 1 97.12 62 GLN B CA 1
ATOM 1741 C C . GLN B 1 62 ? 4.973 -18.172 2.916 1 97.12 62 GLN B C 1
ATOM 1743 O O . GLN B 1 62 ? 5.379 -17.688 1.857 1 97.12 62 GLN B O 1
ATOM 1748 N N . ARG B 1 63 ? 5.242 -17.625 4.047 1 97.25 63 ARG B N 1
ATOM 1749 C CA . ARG B 1 63 ? 5.973 -16.375 4.168 1 97.25 63 ARG B CA 1
ATOM 1750 C C . ARG B 1 63 ? 7.445 -16.562 3.811 1 97.25 63 ARG B C 1
ATOM 1752 O O . ARG B 1 63 ? 8.164 -15.578 3.588 1 97.25 63 ARG B O 1
ATOM 1759 N N . LYS B 1 64 ? 7.863 -17.797 3.781 1 97.19 64 LYS B N 1
ATOM 1760 C CA . LYS B 1 64 ? 9.258 -18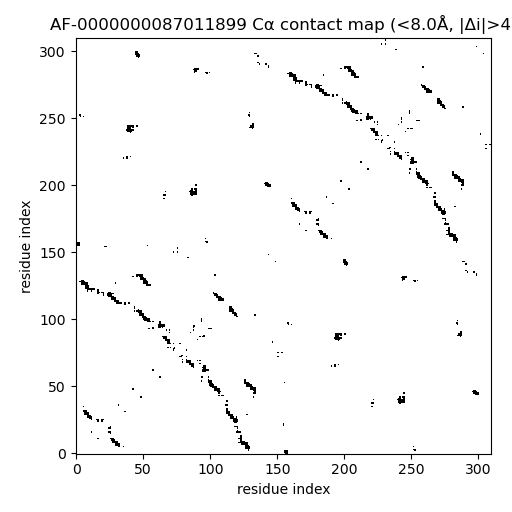.094 3.479 1 97.19 64 LYS B CA 1
ATOM 1761 C C . LYS B 1 64 ? 9.477 -18.234 1.975 1 97.19 64 LYS B C 1
ATOM 1763 O O . LYS B 1 64 ? 10.617 -18.234 1.505 1 97.19 64 LYS B O 1
ATOM 1768 N N . ILE B 1 65 ? 8.391 -18.328 1.262 1 97.31 65 ILE B N 1
ATOM 1769 C CA . ILE B 1 65 ? 8.461 -18.516 -0.183 1 97.31 65 ILE B CA 1
ATOM 1770 C C . ILE B 1 65 ? 8.836 -17.203 -0.864 1 97.31 65 ILE B C 1
ATOM 1772 O O . ILE B 1 65 ? 8.234 -16.156 -0.58 1 97.31 65 ILE B O 1
ATOM 1776 N N . LEU B 1 66 ? 9.836 -17.25 -1.759 1 98.25 66 LEU B N 1
ATOM 1777 C CA . LEU B 1 66 ? 10.297 -16.031 -2.412 1 98.25 66 LEU B CA 1
ATOM 1778 C C . LEU B 1 66 ? 10.078 -16.109 -3.92 1 98.25 66 LEU B C 1
ATOM 1780 O O . LEU B 1 66 ? 10.188 -15.102 -4.617 1 98.25 66 LEU B O 1
ATOM 1784 N N . ILE B 1 67 ? 9.812 -17.297 -4.398 1 97.5 67 ILE B N 1
ATOM 1785 C CA . ILE B 1 67 ? 9.602 -17.516 -5.824 1 97.5 67 ILE B CA 1
ATOM 1786 C C . ILE B 1 67 ? 8.195 -18.047 -6.062 1 97.5 67 ILE B C 1
ATOM 1788 O O . ILE B 1 67 ? 7.727 -18.938 -5.352 1 97.5 67 ILE B O 1
ATOM 1792 N N . VAL B 1 68 ? 7.566 -17.469 -7.062 1 94.81 68 VAL B N 1
ATOM 1793 C CA . VAL B 1 68 ? 6.191 -17.859 -7.363 1 94.81 68 VAL B CA 1
ATOM 1794 C C . VAL B 1 68 ? 5.98 -17.875 -8.875 1 94.81 68 VAL B C 1
ATOM 1796 O O . VAL B 1 68 ? 6.871 -17.5 -9.641 1 94.81 68 VAL B O 1
ATOM 1799 N N . LYS B 1 69 ? 4.859 -18.391 -9.219 1 89.75 69 LYS B N 1
ATOM 1800 C CA . LYS B 1 69 ? 4.348 -18.312 -10.586 1 89.75 69 LYS B CA 1
ATOM 1801 C C . LYS B 1 69 ? 3.01 -17.578 -10.625 1 89.75 69 LYS B C 1
ATOM 1803 O O . LYS B 1 69 ? 2.225 -17.656 -9.68 1 89.75 69 LYS B O 1
ATOM 1808 N N . PRO B 1 70 ? 2.863 -16.797 -11.602 1 83.69 70 PRO B N 1
ATOM 1809 C CA . PRO B 1 70 ? 1.576 -16.109 -11.703 1 83.69 70 PRO B CA 1
ATOM 1810 C C . PRO B 1 70 ? 0.422 -17.047 -12.031 1 83.69 70 PRO B C 1
ATOM 1812 O O . PRO B 1 70 ? -0.034 -17.094 -13.18 1 83.69 70 PRO B O 1
ATOM 1815 N N . LEU B 1 71 ? -0.064 -17.656 -11.062 1 76.88 71 LEU B N 1
ATOM 1816 C CA . LEU B 1 71 ? -1.021 -18.734 -11.234 1 76.88 71 LEU B CA 1
ATOM 1817 C C . LEU B 1 71 ? -2.332 -18.219 -11.82 1 76.88 71 LEU B C 1
ATOM 1819 O O . LEU B 1 71 ? -3.094 -18.969 -12.422 1 76.88 71 LEU B O 1
ATOM 1823 N N . ARG B 1 72 ? -2.545 -17.016 -11.617 1 74.25 72 ARG B N 1
ATOM 1824 C CA . ARG B 1 72 ? -3.771 -16.438 -12.156 1 74.25 72 ARG B CA 1
ATOM 1825 C C . ARG B 1 72 ? -3.83 -16.594 -13.672 1 74.25 72 ARG B C 1
ATOM 1827 O O . ARG B 1 72 ? -4.914 -16.594 -14.266 1 74.25 72 ARG B O 1
ATOM 1834 N N . MET B 1 73 ? -2.717 -16.719 -14.219 1 72.12 73 MET B N 1
ATOM 1835 C CA . MET B 1 73 ? -2.641 -16.875 -15.664 1 72.12 73 MET B CA 1
ATOM 1836 C C . MET B 1 73 ? -3.221 -18.219 -16.094 1 72.12 73 MET B C 1
ATOM 1838 O O . MET B 1 73 ? -3.68 -18.359 -17.234 1 72.12 73 MET B O 1
ATOM 1842 N N . THR B 1 74 ? -3.238 -19.141 -15.18 1 75.5 74 THR B N 1
ATOM 1843 C CA . THR B 1 74 ? -3.842 -20.422 -15.523 1 75.5 74 THR B CA 1
ATOM 1844 C C . THR B 1 74 ? -5.352 -20.297 -15.695 1 75.5 74 THR B C 1
ATOM 1846 O O . THR B 1 74 ? -5.961 -21 -16.5 1 75.5 74 THR B O 1
ATOM 1849 N N . ASP B 1 75 ? -5.895 -19.406 -14.992 1 71.25 75 ASP B N 1
ATOM 1850 C CA . ASP B 1 75 ? -7.32 -19.125 -15.133 1 71.25 75 ASP B CA 1
ATOM 1851 C C . ASP B 1 75 ? -7.629 -18.516 -16.5 1 71.25 75 ASP B C 1
ATOM 1853 O O . ASP B 1 75 ? -8.773 -18.562 -16.953 1 71.25 75 ASP B O 1
ATOM 1857 N N . LEU B 1 76 ? -6.602 -17.984 -17.094 1 72.81 76 LEU B N 1
ATOM 1858 C CA . LEU B 1 76 ? -6.758 -17.359 -18.406 1 72.81 76 LEU B CA 1
ATOM 1859 C C . LEU B 1 76 ? -6.402 -18.344 -19.516 1 72.81 76 LEU B C 1
ATOM 1861 O O . LEU B 1 76 ? -6.367 -17.984 -20.688 1 72.81 76 LEU B O 1
ATOM 1865 N N . GLY B 1 77 ? -6.027 -19.547 -19.141 1 75.62 77 GLY B N 1
ATOM 1866 C CA . GLY B 1 77 ? -5.828 -20.594 -20.141 1 75.62 77 GLY B CA 1
ATOM 1867 C C . GLY B 1 77 ? -4.363 -20.906 -20.375 1 75.62 77 GLY B C 1
ATOM 1868 O O . GLY B 1 77 ? -4.039 -21.766 -21.203 1 75.62 77 GLY B O 1
ATOM 1869 N N . TYR B 1 78 ? -3.535 -20.219 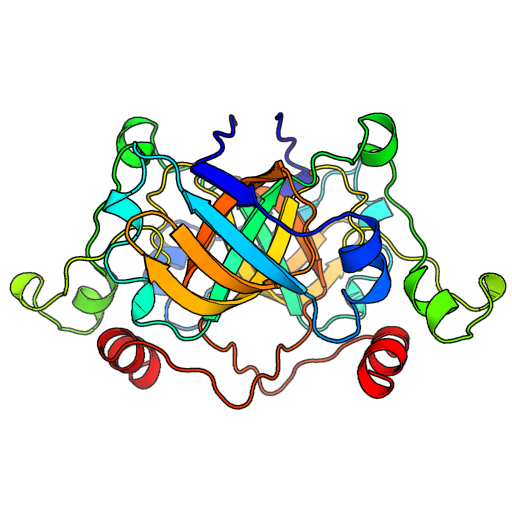-19.734 1 79.25 78 TYR B N 1
ATOM 1870 C CA . TYR B 1 78 ? -2.119 -20.516 -19.906 1 79.25 78 TYR B CA 1
ATOM 1871 C C . TYR B 1 78 ? -1.714 -21.75 -19.109 1 79.25 78 TYR B C 1
ATOM 1873 O O . TYR B 1 78 ? -2.225 -21.984 -18.016 1 79.25 78 TYR B O 1
ATOM 1881 N N . LYS B 1 79 ? -0.876 -22.516 -19.797 1 83.25 79 LYS B N 1
ATOM 1882 C CA . LYS B 1 79 ? -0.345 -23.672 -19.094 1 83.25 79 LYS B CA 1
ATOM 1883 C C . LYS B 1 79 ? 0.691 -23.25 -18.047 1 83.25 79 LYS B C 1
ATOM 1885 O O . LYS B 1 79 ? 1.417 -22.281 -18.25 1 83.25 79 LYS B O 1
ATOM 1890 N N . LEU B 1 80 ? 0.751 -23.938 -16.938 1 82 80 LEU B N 1
ATOM 1891 C CA . LEU B 1 80 ? 1.691 -23.672 -15.859 1 82 80 LEU B CA 1
ATOM 1892 C C . LEU B 1 80 ? 3.123 -23.625 -16.391 1 82 80 LEU B C 1
ATOM 1894 O O . LEU B 1 80 ? 3.918 -22.781 -15.953 1 82 80 LEU B O 1
ATOM 1898 N N . SER B 1 81 ? 3.393 -24.469 -17.297 1 83.25 81 SER B N 1
ATOM 1899 C CA . SER B 1 81 ? 4.742 -24.594 -17.844 1 83.25 81 SER B CA 1
ATOM 1900 C C . SER B 1 81 ? 5.129 -23.344 -18.625 1 83.25 81 SER B C 1
ATOM 1902 O O . SER B 1 81 ? 6.316 -23.094 -18.859 1 83.25 81 SER B O 1
ATOM 1904 N N . GLU B 1 82 ? 4.176 -22.531 -19.031 1 83.81 82 GLU B N 1
ATOM 1905 C CA . GLU B 1 82 ? 4.406 -21.359 -19.859 1 83.81 82 GLU B CA 1
ATOM 1906 C C . GLU B 1 82 ? 4.539 -20.094 -19 1 83.81 82 GLU B C 1
ATOM 1908 O O . GLU B 1 82 ? 4.914 -19.031 -19.5 1 83.81 82 GLU B O 1
ATOM 1913 N N . LEU B 1 83 ? 4.258 -20.344 -17.766 1 84.38 83 LEU B N 1
ATOM 1914 C CA . LEU B 1 83 ? 4.273 -19.188 -16.891 1 84.38 83 LEU B CA 1
ATOM 1915 C C . LEU B 1 83 ? 5.691 -18.875 -16.422 1 84.38 83 LEU B C 1
ATOM 1917 O O . LEU B 1 83 ? 6.473 -19.781 -16.141 1 84.38 83 LEU B O 1
ATOM 1921 N N . PRO B 1 84 ? 6.012 -17.688 -16.438 1 87.88 84 PRO B N 1
ATOM 1922 C CA . PRO B 1 84 ? 7.34 -17.328 -15.938 1 87.88 84 PRO B CA 1
ATOM 1923 C C . PRO B 1 84 ? 7.477 -17.531 -14.438 1 87.88 84 PRO B C 1
ATOM 1925 O O . PRO B 1 84 ? 6.48 -17.5 -13.711 1 87.88 84 PRO B O 1
ATOM 1928 N N . THR B 1 85 ? 8.688 -17.828 -14.047 1 92.56 85 THR B N 1
ATOM 1929 C CA . THR B 1 85 ? 9.047 -17.828 -12.625 1 92.56 85 THR B CA 1
ATOM 1930 C C . THR B 1 85 ? 9.406 -16.422 -12.164 1 92.56 85 THR B C 1
ATOM 1932 O O . THR B 1 85 ? 10.242 -15.758 -12.773 1 92.56 85 THR B O 1
ATOM 1935 N N . LEU B 1 86 ? 8.742 -15.984 -11.109 1 95.31 86 LEU B N 1
ATOM 1936 C CA . LEU B 1 86 ? 8.922 -14.617 -10.633 1 95.31 86 LEU B CA 1
ATOM 1937 C C . LEU B 1 86 ? 9.266 -14.609 -9.141 1 95.31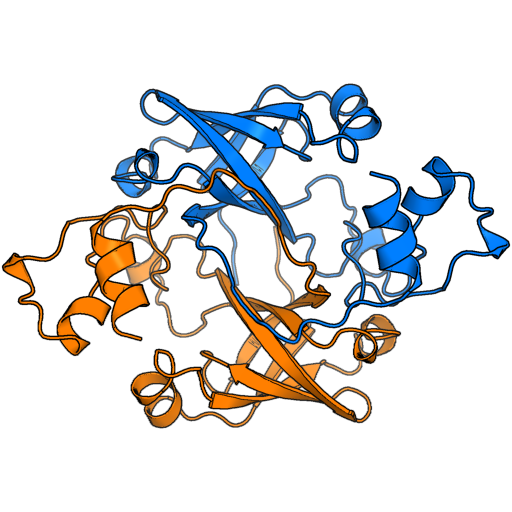 86 LEU B C 1
ATOM 1939 O O . LEU B 1 86 ? 8.875 -15.516 -8.406 1 95.31 86 LEU B O 1
ATOM 1943 N N . GLY B 1 87 ? 10.031 -13.57 -8.797 1 97.81 87 GLY B N 1
ATOM 1944 C CA . GLY B 1 87 ? 10.102 -13.266 -7.375 1 97.81 87 GLY B CA 1
ATOM 1945 C C . GLY B 1 87 ? 8.82 -12.664 -6.828 1 97.81 87 GLY B C 1
ATOM 1946 O O . GLY B 1 87 ? 8.094 -11.984 -7.551 1 97.81 87 GLY B O 1
ATOM 1947 N N . VAL B 1 88 ? 8.625 -12.906 -5.551 1 97.69 88 VAL B N 1
ATOM 1948 C CA . VAL B 1 88 ? 7.395 -12.422 -4.93 1 97.69 88 VAL B CA 1
ATOM 1949 C C . VAL B 1 88 ? 7.328 -10.898 -5.027 1 97.69 88 VAL B C 1
ATOM 1951 O O . VAL B 1 88 ? 6.242 -10.328 -5.09 1 97.69 88 VAL B O 1
ATOM 1954 N N . PHE B 1 89 ? 8.438 -10.18 -5.152 1 98.31 89 PHE B N 1
ATOM 1955 C CA . PHE B 1 89 ? 8.461 -8.719 -5.188 1 98.31 89 PHE B CA 1
ATOM 1956 C C . PHE B 1 89 ? 8.242 -8.211 -6.605 1 98.31 89 PHE B C 1
ATOM 1958 O O . PHE B 1 89 ? 8.078 -7.008 -6.82 1 98.31 89 PHE B O 1
ATOM 1965 N N . ALA B 1 90 ? 8.234 -9.109 -7.551 1 96 90 ALA B N 1
ATOM 1966 C CA . ALA B 1 90 ? 7.887 -8.781 -8.93 1 96 90 ALA B CA 1
ATOM 1967 C C . ALA B 1 90 ? 6.48 -9.266 -9.273 1 96 90 ALA B C 1
ATOM 1969 O O . ALA B 1 90 ? 6.152 -9.453 -10.445 1 96 90 ALA B O 1
ATOM 1970 N N . SER B 1 91 ? 5.715 -9.5 -8.25 1 92.31 91 SER B N 1
ATOM 1971 C CA . SER B 1 91 ? 4.348 -9.977 -8.406 1 92.31 91 SER B CA 1
ATOM 1972 C C . SER B 1 91 ? 3.426 -9.375 -7.355 1 92.31 91 SER B C 1
ATOM 1974 O O . SER B 1 91 ? 3.867 -8.602 -6.5 1 92.31 91 SER B O 1
ATOM 1976 N N . HIS B 1 92 ? 2.164 -9.688 -7.453 1 92.12 92 HIS B N 1
ATOM 1977 C CA . HIS B 1 92 ? 1.184 -9.328 -6.434 1 92.12 92 HIS B CA 1
ATOM 1978 C C . HIS B 1 92 ? 0.649 -10.562 -5.723 1 92.12 92 HIS B C 1
ATOM 1980 O O . HIS B 1 92 ? -0.485 -10.57 -5.238 1 92.12 92 HIS B O 1
ATOM 1986 N N . SER B 1 93 ? 1.469 -11.562 -5.719 1 92.88 93 SER B N 1
ATOM 1987 C CA . SER B 1 93 ? 1.114 -12.781 -4.996 1 92.88 93 SER B CA 1
ATOM 1988 C C . SER B 1 93 ? 0.877 -12.492 -3.516 1 92.88 93 SER B C 1
ATOM 1990 O O . SER B 1 93 ? 1.621 -11.727 -2.898 1 92.88 93 SER B O 1
ATOM 1992 N N . PRO B 1 94 ? -0.152 -13.109 -2.947 1 94.31 94 PRO B N 1
ATOM 1993 C CA . PRO B 1 94 ? -0.364 -12.961 -1.507 1 94.31 94 PRO B CA 1
ATOM 1994 C C . PRO B 1 94 ? 0.75 -13.594 -0.675 1 94.31 94 PRO B C 1
ATOM 1996 O O . PRO B 1 94 ? 0.942 -13.227 0.487 1 94.31 94 PRO B O 1
ATOM 1999 N N . VAL B 1 95 ? 1.416 -14.57 -1.253 1 95.62 95 VAL B N 1
ATOM 2000 C CA . VAL B 1 95 ? 2.537 -15.242 -0.613 1 95.62 95 VAL B CA 1
ATOM 2001 C C . VAL B 1 95 ? 3.762 -14.328 -0.61 1 95.62 95 VAL B C 1
ATOM 2003 O O . VAL B 1 95 ? 4.32 -14.031 -1.667 1 95.62 95 VAL B O 1
ATOM 2006 N N . ARG B 1 96 ? 4.191 -14.031 0.586 1 97.25 96 ARG B N 1
ATOM 2007 C CA . ARG B 1 96 ? 5.316 -13.109 0.723 1 97.25 96 ARG B CA 1
ATOM 2008 C C . ARG B 1 96 ? 5.758 -12.992 2.178 1 97.25 96 ARG B C 1
ATOM 2010 O O . ARG B 1 96 ? 5.004 -13.336 3.09 1 97.25 96 ARG B O 1
ATOM 2017 N N . PRO B 1 97 ? 6.957 -12.453 2.457 1 98 97 PRO B N 1
ATOM 2018 C CA . PRO B 1 97 ? 7.48 -12.391 3.822 1 98 97 PRO B CA 1
ATOM 2019 C C . PRO B 1 97 ? 6.559 -11.633 4.773 1 98 97 PRO B C 1
ATOM 2021 O O . PRO B 1 97 ? 6.332 -12.078 5.902 1 98 97 PRO B O 1
ATOM 2024 N N . ASN B 1 98 ? 6.117 -10.477 4.324 1 98.25 98 ASN B N 1
ATOM 2025 C CA . ASN B 1 98 ? 5.066 -9.734 5.02 1 98.25 98 ASN B CA 1
ATOM 2026 C C . ASN B 1 98 ? 3.768 -9.727 4.219 1 98.25 98 ASN B C 1
ATOM 2028 O O . ASN B 1 98 ? 3.666 -9.039 3.203 1 98.25 98 ASN B O 1
ATOM 2032 N N . PRO B 1 99 ? 2.797 -10.492 4.672 1 97.5 99 PRO B N 1
ATOM 2033 C CA . PRO B 1 99 ? 1.576 -10.633 3.877 1 97.5 99 PRO B CA 1
ATOM 2034 C C . PRO B 1 99 ? 0.682 -9.398 3.943 1 97.5 99 PRO B C 1
ATOM 2036 O O . PRO B 1 99 ? -0.44 -9.469 4.449 1 97.5 99 PRO B O 1
ATOM 2039 N N . ILE B 1 100 ? 1.162 -8.367 3.385 1 98.06 100 ILE B N 1
ATOM 2040 C CA . ILE B 1 100 ? 0.441 -7.102 3.305 1 98.06 100 ILE B CA 1
ATOM 2041 C C . ILE B 1 100 ? -0.213 -6.965 1.931 1 98.06 100 ILE B C 1
ATOM 2043 O O . ILE B 1 100 ? 0.454 -7.102 0.902 1 98.06 100 ILE B O 1
ATOM 2047 N N . GLY B 1 101 ? -1.5 -6.809 1.951 1 97.44 101 GLY B N 1
ATOM 2048 C CA . GLY B 1 101 ? -2.246 -6.559 0.728 1 97.44 101 GLY B CA 1
ATOM 2049 C C . GLY B 1 101 ? -2.514 -5.086 0.485 1 97.44 101 GLY B C 1
ATOM 2050 O O . GLY B 1 101 ? -2.705 -4.316 1.433 1 97.44 101 GLY B O 1
ATOM 2051 N N . ILE B 1 102 ? -2.514 -4.688 -0.723 1 97 102 ILE B N 1
ATOM 2052 C CA . ILE B 1 102 ? -2.91 -3.352 -1.153 1 97 102 ILE B CA 1
ATOM 2053 C C . ILE B 1 102 ? -3.988 -3.455 -2.229 1 97 102 ILE B C 1
ATOM 2055 O O . ILE B 1 102 ? -3.781 -4.09 -3.266 1 97 102 ILE B O 1
ATOM 2059 N N . THR B 1 103 ? -5.086 -2.842 -2.006 1 94.62 103 THR B N 1
ATOM 2060 C CA . THR B 1 103 ? -6.211 -2.889 -2.934 1 94.62 103 THR B CA 1
ATOM 2061 C C . THR B 1 103 ? -6.844 -1.509 -3.09 1 94.62 103 THR B C 1
ATOM 2063 O O . THR B 1 103 ? -6.996 -0.776 -2.111 1 94.62 103 THR B O 1
ATOM 2066 N N . ILE B 1 104 ? -7.137 -1.176 -4.305 1 94.75 104 ILE B N 1
ATOM 2067 C CA . ILE B 1 104 ? -7.922 0.027 -4.555 1 94.75 104 ILE B CA 1
ATOM 2068 C C . ILE B 1 104 ? -9.391 -0.347 -4.762 1 94.75 104 ILE B C 1
ATOM 2070 O O . ILE B 1 104 ? -9.703 -1.218 -5.574 1 94.75 104 ILE B O 1
ATOM 2074 N N . VAL B 1 105 ? -10.242 0.322 -4.047 1 96.25 105 VAL B N 1
ATOM 2075 C CA . VAL B 1 105 ? -11.664 0.009 -4.145 1 96.25 105 VAL B CA 1
ATOM 2076 C C . VAL B 1 105 ? -12.461 1.295 -4.344 1 96.25 105 VAL B C 1
ATOM 2078 O O . VAL B 1 105 ? -12.008 2.379 -3.971 1 96.25 105 VAL B O 1
ATOM 2081 N N . LYS B 1 106 ? -13.562 1.111 -4.914 1 96.56 106 LYS B N 1
ATOM 2082 C CA . LYS B 1 106 ? -14.531 2.197 -4.996 1 96.56 106 LYS B CA 1
ATOM 2083 C C . LYS B 1 106 ? -15.328 2.326 -3.697 1 96.56 106 LYS B C 1
ATOM 2085 O O . LYS B 1 106 ? -15.844 1.335 -3.178 1 96.56 106 LYS B O 1
ATOM 2090 N N . LEU B 1 107 ? -15.328 3.51 -3.15 1 98.06 107 LEU B N 1
ATOM 2091 C CA . LEU B 1 107 ? -16.141 3.793 -1.975 1 98.06 107 LEU B CA 1
ATOM 2092 C C . LEU B 1 107 ? -17.547 4.254 -2.381 1 98.06 107 LEU B C 1
ATOM 2094 O O . LEU B 1 107 ? -17.719 5.391 -2.816 1 98.06 107 LEU B O 1
ATOM 2098 N N . THR B 1 108 ? -18.516 3.414 -2.156 1 97.56 108 THR B N 1
ATOM 2099 C CA . THR B 1 108 ? -19.859 3.705 -2.652 1 97.56 108 THR B CA 1
ATOM 2100 C C . THR B 1 108 ? -20.672 4.438 -1.594 1 97.56 108 THR B C 1
ATOM 2102 O O . THR B 1 108 ? -21.562 5.23 -1.925 1 97.56 108 THR B O 1
ATOM 2105 N N . LYS B 1 109 ? -20.344 4.066 -0.312 1 97.88 109 LYS B N 1
ATOM 2106 C CA . LYS B 1 109 ? -21.125 4.648 0.778 1 97.88 109 LYS B CA 1
ATOM 2107 C C . LYS B 1 109 ? -20.391 4.523 2.109 1 97.88 109 LYS B C 1
ATOM 2109 O O . LYS B 1 109 ? -19.688 3.539 2.346 1 97.88 109 LYS B O 1
ATOM 2114 N N . ARG B 1 110 ? -20.578 5.559 2.891 1 98.38 110 ARG B N 1
ATOM 2115 C CA . ARG B 1 110 ? -20.125 5.48 4.277 1 98.38 110 ARG B CA 1
ATOM 2116 C C . ARG B 1 110 ? -21.297 5.648 5.238 1 98.38 110 ARG B C 1
ATOM 2118 O O . ARG B 1 110 ? -22.109 6.566 5.082 1 98.38 110 ARG B O 1
ATOM 2125 N N . GLN B 1 111 ? -21.406 4.754 6.148 1 98.25 111 GLN B N 1
ATOM 2126 C CA . GLN B 1 111 ? -22.344 4.859 7.27 1 98.25 111 GLN B CA 1
ATOM 2127 C C . GLN B 1 111 ? -21.609 4.723 8.602 1 98.25 111 GLN B C 1
ATOM 2129 O O . GLN B 1 111 ? -21.344 3.611 9.062 1 98.25 111 GLN B O 1
ATOM 2134 N N . ASP B 1 112 ? -21.312 5.883 9.18 1 97.69 112 ASP B N 1
ATOM 2135 C CA . ASP B 1 112 ? -20.562 5.914 10.43 1 97.69 112 ASP B CA 1
ATOM 2136 C C . ASP B 1 112 ? -19.188 5.262 10.266 1 97.69 112 ASP B C 1
ATOM 2138 O O . ASP B 1 112 ? -18.328 5.789 9.562 1 97.69 112 ASP B O 1
ATOM 2142 N N . ASN B 1 113 ? -19.016 4.098 10.844 1 98.69 113 ASN B N 1
ATOM 2143 C CA . ASN B 1 113 ? -17.719 3.432 10.766 1 98.69 113 ASN B CA 1
ATOM 2144 C C . ASN B 1 113 ? -17.719 2.297 9.742 1 98.69 113 ASN B C 1
ATOM 2146 O O . ASN B 1 113 ? -16.797 1.482 9.703 1 98.69 113 ASN B O 1
ATOM 2150 N N . LEU B 1 114 ? -18.766 2.25 8.922 1 98.75 114 LEU B N 1
ATOM 2151 C CA . LEU B 1 114 ? -18.906 1.24 7.875 1 98.75 114 LEU B CA 1
ATOM 2152 C C . LEU B 1 114 ? -18.672 1.847 6.496 1 98.75 114 LEU B C 1
ATOM 2154 O O . LEU B 1 114 ? -19.328 2.816 6.117 1 98.75 114 LEU B O 1
ATOM 2158 N N . LEU B 1 115 ? -17.734 1.324 5.809 1 98.81 115 LEU B N 1
ATOM 2159 C CA . LEU B 1 115 ? -17.453 1.73 4.438 1 98.81 115 LEU B CA 1
ATOM 2160 C C . LEU B 1 115 ? -17.922 0.667 3.449 1 98.81 115 LEU B C 1
ATOM 2162 O O . LEU B 1 115 ? -17.406 -0.449 3.438 1 98.81 115 LEU B O 1
ATOM 2166 N N . PHE B 1 116 ? -18.891 0.983 2.635 1 98.75 116 PHE B N 1
ATOM 2167 C CA . PHE B 1 116 ? -19.344 0.1 1.57 1 98.75 116 PHE B CA 1
ATOM 2168 C C . PHE B 1 116 ? -18.5 0.272 0.318 1 98.75 116 PHE B C 1
ATOM 2170 O O . PHE B 1 116 ? -18.328 1.39 -0.17 1 98.75 116 PHE B O 1
ATOM 2177 N N . VAL B 1 117 ? -18.016 -0.879 -0.168 1 98.06 117 VAL B N 1
ATOM 2178 C CA . VAL B 1 117 ? -17.031 -0.75 -1.231 1 98.06 117 VAL B CA 1
ATOM 2179 C C . VAL B 1 117 ? -17.328 -1.762 -2.336 1 98.06 117 VAL B C 1
ATOM 2181 O O . VAL B 1 117 ? -18.047 -2.734 -2.121 1 98.06 117 VAL B O 1
ATOM 2184 N N . GLU B 1 118 ? -16.797 -1.441 -3.492 1 96.12 118 GLU B N 1
ATOM 2185 C CA . GLU B 1 118 ? -16.781 -2.33 -4.648 1 96.12 118 GLU B CA 1
ATOM 2186 C C . GLU B 1 118 ? -15.367 -2.537 -5.172 1 96.12 118 GLU B C 1
ATOM 2188 O O . GLU B 1 118 ? -14.523 -1.648 -5.051 1 96.12 118 GLU B O 1
ATOM 2193 N N . GLY B 1 119 ? -15.18 -3.736 -5.707 1 94.25 119 GLY B N 1
ATOM 2194 C CA . GLY B 1 119 ? -13.859 -4.031 -6.238 1 94.25 119 GLY B CA 1
ATOM 2195 C C . GLY B 1 119 ? -12.938 -4.668 -5.219 1 94.25 119 GLY B C 1
ATOM 2196 O O . GLY B 1 119 ? -11.711 -4.637 -5.379 1 94.25 119 GLY B O 1
ATOM 2197 N N . LEU B 1 120 ? -13.5 -5.227 -4.223 1 95.56 120 LEU B N 1
ATOM 2198 C CA . LEU B 1 120 ? -12.75 -5.848 -3.139 1 95.56 120 LEU B CA 1
ATOM 2199 C C . LEU B 1 120 ? -12.219 -7.215 -3.561 1 95.56 120 LEU B C 1
ATOM 2201 O O . LEU B 1 120 ? -12.914 -7.98 -4.223 1 95.56 120 LEU B O 1
ATOM 2205 N N . ASP B 1 121 ? -11.008 -7.488 -3.178 1 94.56 121 ASP B N 1
ATOM 2206 C CA . ASP B 1 121 ? -10.406 -8.797 -3.428 1 94.56 121 ASP B CA 1
ATOM 2207 C C . ASP B 1 121 ? -9.945 -9.445 -2.125 1 94.56 121 ASP B C 1
ATOM 2209 O O . ASP B 1 121 ? -8.992 -10.227 -2.115 1 94.56 121 ASP B O 1
ATOM 2213 N N . LEU B 1 122 ? -10.609 -9.117 -1.062 1 96.75 122 LEU B N 1
ATOM 2214 C CA . LEU B 1 122 ? -10.273 -9.602 0.273 1 96.75 122 LEU B CA 1
ATOM 2215 C C . LEU B 1 122 ? -11.391 -10.477 0.832 1 96.75 122 LEU B C 1
ATOM 2217 O O . LEU B 1 122 ? -12.57 -10.211 0.598 1 96.75 122 LEU B O 1
ATOM 2221 N N . TYR B 1 123 ? -11 -11.414 1.657 1 96.75 123 TYR B N 1
ATOM 2222 C CA . TYR B 1 123 ? -11.945 -12.336 2.27 1 96.75 123 TYR B CA 1
ATOM 2223 C C . TYR B 1 123 ? -12.609 -11.711 3.494 1 96.75 123 TYR B C 1
ATOM 2225 O O . TYR B 1 123 ? -12.039 -10.82 4.125 1 96.75 123 TYR B O 1
ATOM 2233 N N . ASP B 1 124 ? -13.742 -12.305 3.744 1 97.88 124 ASP B N 1
ATOM 2234 C CA . ASP B 1 124 ? -14.383 -11.984 5.02 1 97.88 124 ASP B CA 1
ATOM 2235 C C . ASP B 1 124 ? -13.43 -12.227 6.188 1 97.88 124 ASP B C 1
ATOM 2237 O O . ASP B 1 124 ? -12.703 -13.227 6.207 1 97.88 124 ASP B O 1
ATOM 2241 N N . GLY B 1 125 ? -13.406 -11.211 7.09 1 98.19 125 GLY B N 1
ATOM 2242 C CA . GLY B 1 125 ? -12.578 -11.375 8.273 1 98.19 125 GLY B CA 1
ATOM 2243 C C . GLY B 1 125 ? -11.172 -10.844 8.094 1 98.19 125 GLY B C 1
ATOM 2244 O O . GLY B 1 125 ? -10.391 -10.805 9.055 1 98.19 125 GLY B O 1
ATOM 2245 N N . THR B 1 126 ? -10.781 -10.398 6.922 1 98.19 126 THR B N 1
ATOM 2246 C CA . THR B 1 126 ? -9.438 -9.883 6.688 1 98.19 126 THR B CA 1
ATOM 2247 C C . THR B 1 126 ? -9.188 -8.625 7.512 1 98.19 126 THR B C 1
ATOM 2249 O O . THR B 1 126 ? -9.953 -7.664 7.438 1 98.19 126 THR B O 1
ATOM 2252 N N . PRO B 1 127 ? -8.156 -8.648 8.352 1 98.62 127 PRO B N 1
ATOM 2253 C CA . PRO B 1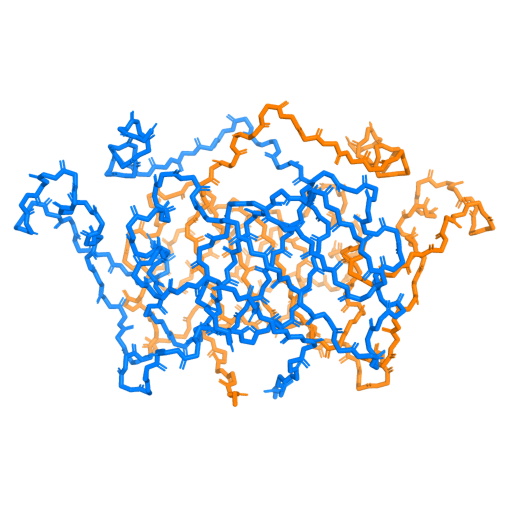 127 ? -7.828 -7.449 9.117 1 98.62 127 PRO B CA 1
ATOM 2254 C C . PRO B 1 127 ? -7.387 -6.285 8.227 1 98.62 127 PRO B C 1
ATOM 2256 O O . PRO B 1 127 ? -6.648 -6.488 7.262 1 98.62 127 PRO B O 1
ATOM 2259 N N . ILE B 1 128 ? -7.84 -5.117 8.555 1 98.81 128 ILE B N 1
ATOM 2260 C CA . ILE B 1 128 ? -7.445 -3.891 7.871 1 98.81 128 ILE B CA 1
ATOM 2261 C C . ILE B 1 128 ? -6.383 -3.162 8.688 1 98.81 128 ILE B C 1
ATOM 2263 O O . ILE B 1 128 ? -6.562 -2.939 9.891 1 98.81 128 ILE B O 1
ATOM 2267 N N . LEU B 1 129 ? -5.32 -2.814 8.008 1 98.69 129 LEU B N 1
ATOM 2268 C CA . LEU B 1 129 ? -4.199 -2.188 8.695 1 98.69 129 LEU B CA 1
ATOM 2269 C C . LEU B 1 129 ? -4.242 -0.672 8.547 1 98.69 129 LEU B C 1
ATOM 2271 O O . LEU B 1 129 ? -3.793 0.06 9.43 1 98.69 129 LEU B O 1
ATOM 2275 N N . ASP B 1 130 ? -4.695 -0.224 7.426 1 98.75 130 ASP B N 1
ATOM 2276 C CA . ASP B 1 130 ? -4.723 1.203 7.121 1 98.75 130 ASP B CA 1
ATOM 2277 C C . ASP B 1 130 ? -5.641 1.493 5.934 1 98.75 130 ASP B C 1
ATOM 2279 O O . ASP B 1 130 ? -5.992 0.586 5.18 1 98.75 130 ASP B O 1
ATOM 2283 N N . LEU B 1 131 ? -6.035 2.707 5.812 1 98.75 131 LEU B N 1
ATOM 2284 C CA . LEU B 1 131 ? -6.762 3.252 4.672 1 98.75 131 LEU B CA 1
ATOM 2285 C C . LEU B 1 131 ? -6.137 4.566 4.211 1 98.75 131 LEU B C 1
ATOM 2287 O O . LEU B 1 131 ? -5.648 5.348 5.031 1 98.75 131 LEU B O 1
ATOM 2291 N N . LYS B 1 132 ? -6.145 4.766 2.975 1 97.25 132 LYS B N 1
ATOM 2292 C CA . LYS B 1 132 ? -5.695 6.02 2.375 1 97.25 132 LYS B CA 1
ATOM 2293 C C . LYS B 1 132 ? -6.621 6.445 1.238 1 97.25 132 LYS B C 1
ATOM 2295 O O . LYS B 1 132 ? -7.148 5.605 0.511 1 97.25 132 LYS B O 1
ATOM 2300 N N . GLY B 1 133 ? -6.82 7.742 1.168 1 94.88 133 GLY B N 1
ATOM 2301 C CA . GLY B 1 133 ? -7.465 8.203 -0.051 1 94.88 133 GLY B CA 1
ATOM 2302 C C . GLY B 1 133 ? -6.668 7.887 -1.303 1 94.88 133 GLY B C 1
ATOM 2303 O O . GLY B 1 133 ? -5.438 7.922 -1.285 1 94.88 133 GLY B O 1
ATOM 2304 N N . TYR B 1 134 ? -7.387 7.566 -2.4 1 93.06 134 TYR B N 1
ATOM 2305 C CA . TYR B 1 134 ? -6.695 7.242 -3.641 1 93.06 134 TYR B CA 1
ATOM 2306 C C . TYR B 1 134 ? -6.531 8.484 -4.516 1 93.06 134 TYR B C 1
ATOM 2308 O O . TYR B 1 134 ? -7.516 9.156 -4.836 1 93.06 134 TYR B O 1
ATOM 2316 N N . TYR B 1 135 ? -5.266 8.719 -4.844 1 86.62 135 TYR B N 1
ATOM 2317 C CA . TYR B 1 135 ? -4.867 9.695 -5.852 1 86.62 135 TYR B CA 1
ATOM 2318 C C . TYR B 1 135 ? -4.336 9.008 -7.102 1 86.62 135 TYR B C 1
ATOM 2320 O O . TYR B 1 135 ? -3.461 8.141 -7.012 1 86.62 135 TYR B O 1
ATOM 2328 N N . PRO B 1 136 ? -4.879 9.406 -8.25 1 83.19 136 PRO B N 1
ATOM 2329 C CA . PRO B 1 136 ? -4.32 8.773 -9.445 1 83.19 136 PRO B CA 1
ATOM 2330 C C . PRO B 1 136 ? -2.844 9.109 -9.656 1 83.19 136 PRO B C 1
ATOM 2332 O O . PRO B 1 136 ? -2.432 10.25 -9.469 1 83.19 136 PRO B O 1
ATOM 2335 N N . TYR B 1 137 ? -2.105 8.102 -9.805 1 76.94 137 TYR B N 1
ATOM 2336 C CA . TYR B 1 137 ? -0.712 8.273 -10.203 1 76.94 137 TYR B CA 1
ATOM 2337 C C . TYR B 1 137 ? -0.583 8.375 -11.719 1 76.94 137 TYR B C 1
ATOM 2339 O O . TYR B 1 137 ? -1.012 7.473 -12.438 1 76.94 137 TYR B O 1
ATOM 2347 N N . GLN B 1 138 ? -0.092 9.57 -12.188 1 70.69 138 GLN B N 1
ATOM 2348 C CA . GLN B 1 138 ? -0.007 9.773 -13.633 1 70.69 138 GLN B CA 1
ATOM 2349 C C . GLN B 1 138 ? 1.443 9.758 -14.102 1 70.69 138 GLN B C 1
ATOM 2351 O O . GLN B 1 138 ? 2.24 10.609 -13.703 1 70.69 1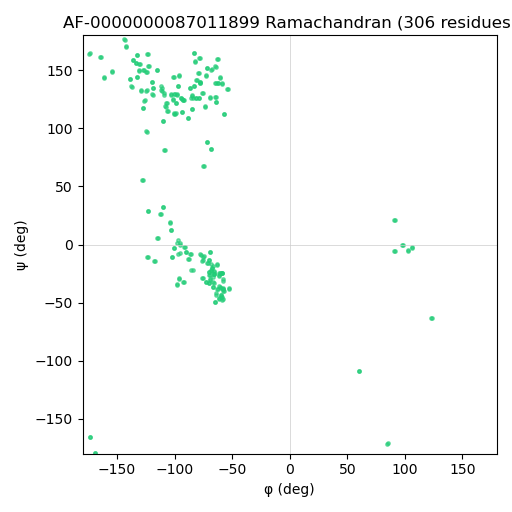38 GLN B O 1
ATOM 2356 N N . SER B 1 139 ? 1.859 8.641 -14.234 1 73.12 139 SER B N 1
ATOM 2357 C CA . SER B 1 139 ? 3.166 8.656 -14.883 1 73.12 139 SER B CA 1
ATOM 2358 C C . SER B 1 139 ? 3.059 8.258 -16.344 1 73.12 139 SER B C 1
ATOM 2360 O O . SER B 1 139 ? 2.324 7.328 -16.688 1 73.12 139 SER B O 1
ATOM 2362 N N . LYS B 1 140 ? 3.637 9.094 -17.266 1 67.38 140 LYS B N 1
ATOM 2363 C CA . LYS B 1 140 ? 3.561 8.906 -18.703 1 67.38 140 LYS B CA 1
ATOM 2364 C C . LYS B 1 140 ? 4.484 7.781 -19.156 1 67.38 140 LYS B C 1
ATOM 2366 O O . LYS B 1 140 ? 4.227 7.133 -20.188 1 67.38 140 LYS B O 1
ATOM 2371 N N . ASP B 1 141 ? 5.387 7.293 -18.406 1 84.12 141 ASP B N 1
ATOM 2372 C CA . ASP B 1 141 ? 6.375 6.359 -18.938 1 84.12 141 ASP B CA 1
ATOM 2373 C C . ASP B 1 141 ? 6.438 5.09 -18.094 1 84.12 141 ASP B C 1
ATOM 2375 O O . ASP B 1 141 ? 7.523 4.652 -17.688 1 84.12 141 ASP B O 1
ATOM 2379 N N . VAL B 1 142 ? 5.199 4.496 -17.984 1 88.88 142 VAL B N 1
ATOM 2380 C CA . VAL B 1 142 ? 5.168 3.275 -17.188 1 88.88 142 VAL B CA 1
ATOM 2381 C C . VAL B 1 142 ? 5.332 2.059 -18.094 1 88.88 142 VAL B C 1
ATOM 2383 O O . VAL B 1 142 ? 4.637 1.937 -19.109 1 88.88 142 VAL B O 1
ATOM 2386 N N . ARG B 1 143 ? 6.316 1.241 -17.766 1 91.06 143 ARG B N 1
ATOM 2387 C CA . ARG B 1 143 ? 6.539 -0.031 -18.438 1 91.06 143 ARG B CA 1
ATOM 2388 C C . ARG B 1 143 ? 6.246 -1.205 -17.516 1 91.06 143 ARG B C 1
ATOM 2390 O O . ARG B 1 143 ? 6.676 -1.211 -16.359 1 91.06 143 ARG B O 1
ATOM 2397 N N . VAL B 1 144 ? 5.48 -2.199 -18.031 1 90.62 144 VAL B N 1
ATOM 2398 C CA . VAL B 1 144 ? 5.172 -3.43 -17.312 1 90.62 144 VAL B CA 1
ATOM 2399 C C . VAL B 1 144 ? 5.625 -4.637 -18.125 1 90.62 144 VAL B C 1
ATOM 2401 O O . VAL B 1 144 ? 5.758 -4.547 -19.359 1 90.62 144 VAL B O 1
ATOM 2404 N N . PRO B 1 145 ? 5.922 -5.719 -17.484 1 89 145 PRO B N 1
ATOM 2405 C CA . PRO B 1 145 ? 6.355 -6.902 -18.234 1 89 145 PRO B CA 1
ATOM 2406 C C . PRO B 1 145 ? 5.277 -7.43 -19.188 1 89 145 PRO B C 1
ATOM 2408 O O . PRO B 1 145 ? 4.086 -7.207 -18.953 1 89 145 PRO B O 1
ATOM 2411 N N . GLU B 1 146 ? 5.734 -8.195 -20.156 1 81.31 146 GLU B N 1
ATOM 2412 C CA . GLU B 1 146 ? 4.852 -8.711 -21.203 1 81.31 146 GLU B CA 1
ATOM 2413 C C . GLU B 1 146 ? 3.797 -9.648 -20.609 1 81.31 146 GLU B C 1
ATOM 2415 O O . GLU B 1 146 ? 2.629 -9.586 -21 1 81.31 146 GLU B O 1
ATOM 2420 N N . TRP B 1 147 ? 4.234 -10.445 -19.766 1 78 147 TRP B N 1
ATOM 2421 C CA . TRP B 1 147 ? 3.289 -11.391 -19.172 1 78 147 TRP B CA 1
ATOM 2422 C C . TRP B 1 147 ? 2.137 -10.656 -18.484 1 78 147 TRP B C 1
ATOM 2424 O O . TRP B 1 147 ? 1.001 -11.133 -18.5 1 78 147 TRP B O 1
ATOM 2434 N N . SER B 1 148 ? 2.432 -9.57 -17.875 1 78.69 148 SER B N 1
ATOM 2435 C CA . SER B 1 148 ? 1.426 -8.805 -17.156 1 78.69 148 SER B CA 1
ATOM 2436 C C . SER B 1 148 ? 0.441 -8.133 -18.109 1 78.69 148 SER B C 1
ATOM 2438 O O . SER B 1 148 ? -0.74 -7.988 -17.797 1 78.69 148 SER B O 1
ATOM 2440 N N . LYS B 1 149 ? 0.975 -7.777 -19.234 1 75.94 149 LYS B N 1
ATOM 2441 C CA . LYS B 1 149 ? 0.102 -7.203 -20.25 1 75.94 149 LYS B CA 1
ATOM 2442 C C . LYS B 1 149 ? -0.949 -8.211 -20.703 1 75.94 149 LYS B C 1
ATOM 2444 O O . LYS B 1 149 ? -2.107 -7.852 -20.922 1 75.94 149 LYS B O 1
ATOM 2449 N N . LYS B 1 150 ? -0.443 -9.445 -20.781 1 69.88 150 LYS B N 1
ATOM 2450 C CA . LYS B 1 150 ? -1.337 -10.516 -21.219 1 69.88 150 LYS B CA 1
ATOM 2451 C C . LYS B 1 150 ? -2.438 -10.758 -20.188 1 69.88 150 LYS B C 1
ATOM 2453 O O . LYS B 1 150 ? -3.578 -11.047 -20.547 1 69.88 150 LYS B O 1
ATOM 2458 N N . LEU B 1 151 ? -2.117 -10.562 -18.938 1 68.94 151 LEU B N 1
ATOM 2459 C CA . LEU B 1 151 ? -3.072 -10.75 -17.844 1 68.94 151 LEU B CA 1
ATOM 2460 C C . LEU B 1 151 ? -4.102 -9.625 -17.828 1 68.94 151 LEU B C 1
ATOM 2462 O O . LEU B 1 151 ? -5.277 -9.867 -17.547 1 68.94 151 LEU B O 1
ATOM 2466 N N . ARG B 1 152 ? -3.709 -8.414 -18.234 1 66.06 152 ARG B N 1
ATOM 2467 C CA . ARG B 1 152 ? -4.574 -7.246 -18.062 1 66.06 152 ARG B CA 1
ATOM 2468 C C . ARG B 1 152 ? -5.355 -6.953 -19.328 1 66.06 152 ARG B C 1
ATOM 2470 O O . ARG B 1 152 ? -6.41 -6.312 -19.281 1 66.06 152 ARG B O 1
ATOM 2477 N N . SER B 1 153 ? -4.789 -7.297 -20.484 1 58.78 153 SER B N 1
ATOM 2478 C CA . SER B 1 153 ? -5.508 -7.121 -21.734 1 58.78 153 SER B CA 1
ATOM 2479 C C . SER B 1 153 ? -6.727 -8.039 -21.812 1 58.78 153 SER B C 1
ATOM 2481 O O . SER B 1 153 ? -7.664 -7.77 -22.562 1 58.78 153 SER B O 1
ATOM 2483 N N . LYS B 1 154 ? -6.684 -9.141 -21.094 1 52.97 154 LYS B N 1
ATOM 2484 C CA . LYS B 1 154 ? -7.773 -10.102 -21.203 1 52.97 154 LYS B CA 1
ATOM 2485 C C . LYS B 1 154 ? -8.781 -9.93 -20.078 1 52.97 154 LYS B C 1
ATOM 2487 O O . LYS B 1 154 ? -9.742 -10.695 -19.969 1 52.97 154 LYS B O 1
ATOM 2492 N N . VAL B 1 155 ? -8.469 -8.93 -19.266 1 47.75 155 VAL B N 1
ATOM 2493 C CA . VAL B 1 155 ? -9.516 -8.617 -18.297 1 47.75 155 VAL B CA 1
ATOM 2494 C C . VAL B 1 155 ? -10.422 -7.52 -18.859 1 47.75 155 VAL B C 1
ATOM 2496 O O . VAL B 1 155 ? -9.938 -6.539 -19.438 1 47.75 155 VAL B O 1
#

InterPro domains:
  IPR023370 TrmO-like, N-terminal domain [PF01980] (26-137)
  IPR023370 TrmO-like, N-terminal domain [PS51668] (3-143)
  IPR023370 TrmO-like, N-terminal domain [TIGR00104] (1-137)
  IPR023370 TrmO-like, N-terminal domain [cd09281] (5-134)
  IPR036413 YaeB-like superfamily [SSF118196] (2-151)
  IPR036414 YaeB, N-terminal domain superfamily [G3DSA:2.40.30.70] (1-138)
  IPR040372 YaeB-like [PTHR12818] (31-149)

Solvent-accessible surface area (backbone atoms only — not comparable to full-atom values): 16360 Å² total; per-residue (Å²): 120,77,68,54,68,43,28,30,30,42,76,28,45,62,68,58,25,73,73,20,42,76,69,61,22,33,62,37,32,41,39,39,36,74,93,49,39,67,15,46,36,64,38,81,50,21,33,28,31,33,40,30,28,39,47,76,83,60,49,78,72,42,24,70,42,34,69,42,58,67,60,68,44,44,80,73,69,44,55,75,89,74,48,60,80,29,4,29,32,38,35,86,57,69,51,23,69,40,36,65,42,77,44,68,27,37,48,79,43,74,58,92,43,33,37,34,33,36,35,39,70,60,41,49,66,28,36,23,40,47,48,26,50,47,70,88,80,83,66,93,77,75,40,64,41,69,71,55,48,58,58,54,71,75,88,118,79,68,54,68,44,27,30,30,42,76,28,44,61,68,59,26,73,73,21,41,76,69,61,21,32,62,36,32,42,38,40,37,77,92,47,38,65,16,45,36,64,38,81,49,20,34,27,32,34,41,32,29,39,48,76,85,60,47,77,72,43,24,69,41,34,69,42,57,66,59,70,42,45,79,74,68,44,55,75,88,74,48,60,80,29,5,29,32,37,34,84,57,71,51,24,71,40,37,64,41,79,46,68,28,38,49,78,44,73,59,91,42,34,36,32,33,36,34,39,70,60,40,50,64,30,35,24,41,47,46,25,52,48,70,88,80,84,66,93,78,74,38,64,41,68,71,56,48,59,58,54,71,74,86

Organism: Acidianus infernus (NCBI:txid12915)